Protein AF-A0A0W8DUB9-F1 (afdb_monomer_lite)

Foldseek 3Di:
DVVVVVVVVVLVVLLCCCVVPLCVPLLVQLQPPDLVSLLVSLVVLLVSLLPHPDPCNVVSLVSLLCQLAVHPDPSSNLSSLLSLLVSLVSCQAPPDCVSNLVSLVSLLVCLQDPDDPNSNVSSLVSLLQFLAADPPQQFTWRHDPPDIDTYPAEGLEPVSNVVVPVPHPRNHDYRLSVSSLVSLVSCCVDPPDPVSNVSSVVSNVNNVVRPSNVPHDDDDDLDLVPQDDPDDDDDPDPSVVVSVVVSLVVQLPAQEEEAEDADPDDDDLPPRDHPRPAKYWYWYDPDPFKIWIAIDGHPPQDDWFPDYGIDIDTPVCVVVRVVRRSVRSRVSSLVVCCVPPVDDPPVRVVVVVVVVVVVVVVPPPPPPDD

pLDDT: mean 79.56, std 14.71, range [28.59, 97.5]

Organism: Phytophthora nicotianae (NCBI:txid4792)

Secondary structure (DSSP, 8-state):
-HHHHHHHHHHHHHHHHIIIIIHHHHTTGGG-S-HHHHHHHHHHHHHHHHH--STTHHHHHHHHHHHHHT-S-HHHHHHHHHHHHHHHHHHTTSS-HHHHHHHHHHHHHHHHH---HHHHHHHHHHHHHT-EE-TTT-EEEEEETTEEEEEEEEESSHHHHHHTTTTS----EE--HHHHHHHHHHHHHH---HHHHHHHHHHHHHHHH-GGGGTT-------TTT---SS---STTHHHHHHHHHHHHHHTT-SEEEEE--SSSPPPTTSS--TT--EEEEEEE-SSSEEEEEEEE-TTPPP-SS--EEEEEETTTHHHHHHHHHHHHHHHHHHHTIIIII---HHHHHHHHHHHHHHHHHT-------

InterPro domains:
  IPR000331 Rap/Ran-GAP domain [PF02145] (215-355)
  IPR000331 Rap/Ran-GAP domain [PS50085] (111-354)
  IPR011989 Armadillo-like helical [G3DSA:1.25.10.10] (6-187)
  IPR016024 Armadillo-type fold [SSF48371] (16-212)
  IPR021133 HEAT, type 2 [PS50077] (22-60)
  IPR027107 Tuberin/Ral GTPase-activating protein subunit alpha [PTHR10063] (217-358)
  IPR035974 Rap/Ran-GAP superfamily [G3DSA:3.40.50.11210] (205-334)
  IPR035974 Rap/Ran-GAP superfamily [SSF111347] (215-355)

Structure (mmCIF, N/CA/C/O backbone):
data_AF-A0A0W8DUB9-F1
#
_entry.id   AF-A0A0W8DUB9-F1
#
loop_
_atom_site.group_PDB
_atom_site.id
_atom_site.type_symbol
_atom_site.label_atom_id
_atom_site.label_alt_id
_atom_site.label_comp_id
_atom_site.label_asym_id
_atom_site.label_entity_id
_atom_site.label_seq_id
_atom_site.pdbx_PDB_ins_code
_atom_site.Cartn_x
_atom_site.Cartn_y
_atom_site.Cartn_z
_atom_site.occupancy
_atom_site.B_iso_or_equiv
_atom_site.auth_seq_id
_atom_site.auth_comp_id
_atom_site.auth_asym_id
_atom_site.auth_atom_id
_atom_site.pdbx_PDB_model_num
ATOM 1 N N . MET A 1 1 ? -8.193 -37.068 16.558 1.00 44.56 1 MET A N 1
ATOM 2 C CA . MET A 1 1 ? -9.607 -36.670 16.745 1.00 44.56 1 MET A CA 1
ATOM 3 C C . MET A 1 1 ? -9.838 -35.848 18.009 1.00 44.56 1 MET A C 1
ATOM 5 O O . MET A 1 1 ? -10.173 -34.689 17.859 1.00 44.56 1 MET A O 1
ATOM 9 N N . LEU A 1 2 ? -9.597 -36.359 19.226 1.00 30.20 2 LEU A N 1
ATOM 10 C CA . LEU A 1 2 ? -9.866 -35.632 20.489 1.00 30.20 2 LEU A CA 1
ATOM 11 C C . LEU A 1 2 ? -9.241 -34.228 20.584 1.00 30.20 2 LEU A C 1
ATOM 13 O O . LEU A 1 2 ? -9.922 -33.283 20.954 1.00 30.20 2 LEU A O 1
ATOM 17 N N . ARG A 1 3 ? -7.970 -34.075 20.194 1.00 28.59 3 ARG A N 1
ATOM 18 C CA . ARG A 1 3 ? -7.266 -32.780 20.201 1.00 28.59 3 ARG A CA 1
ATOM 19 C C . ARG A 1 3 ? -7.844 -31.762 19.212 1.00 28.59 3 ARG A C 1
ATOM 21 O O . ARG A 1 3 ? -7.922 -30.588 19.536 1.00 28.59 3 ARG A O 1
ATOM 28 N N . VAL A 1 4 ? -8.257 -32.229 18.034 1.00 44.56 4 VAL A N 1
ATOM 29 C CA . VAL A 1 4 ? -8.896 -31.394 17.008 1.00 44.56 4 VAL A CA 1
ATOM 30 C C . VAL A 1 4 ? -10.296 -31.006 17.472 1.00 44.56 4 VAL A C 1
ATOM 32 O O . VAL A 1 4 ? -10.616 -29.832 17.449 1.00 44.56 4 VAL A O 1
ATOM 35 N N . ASN A 1 5 ? -11.073 -31.947 18.016 1.00 42.69 5 ASN A N 1
ATOM 36 C CA . ASN A 1 5 ? -12.404 -31.662 18.553 1.00 42.69 5 ASN A CA 1
ATOM 37 C C . ASN A 1 5 ? -12.352 -30.683 19.736 1.00 42.69 5 ASN A C 1
ATOM 39 O O . ASN A 1 5 ? -13.135 -29.749 19.762 1.00 42.69 5 ASN A O 1
ATOM 43 N N . LEU A 1 6 ? -11.403 -30.832 20.668 1.00 41.50 6 LEU A N 1
ATOM 44 C CA . LEU A 1 6 ? -11.195 -29.876 21.766 1.00 41.50 6 LEU A CA 1
ATOM 45 C C . LEU A 1 6 ? -10.816 -28.482 21.254 1.00 41.50 6 LEU A C 1
ATOM 47 O O . LEU A 1 6 ? -11.291 -27.486 21.788 1.00 41.50 6 LEU A O 1
ATOM 51 N N . TRP A 1 7 ? -9.981 -28.411 20.217 1.00 51.75 7 TRP A N 1
ATOM 52 C CA . TRP A 1 7 ? -9.547 -27.153 19.611 1.00 51.75 7 TRP A CA 1
ATOM 53 C C . TRP A 1 7 ? -10.680 -26.467 18.830 1.00 51.75 7 TRP A C 1
ATOM 55 O O . TRP A 1 7 ? -10.923 -25.278 19.003 1.00 51.75 7 TRP A O 1
ATOM 65 N N . THR A 1 8 ? -11.459 -27.223 18.054 1.00 56.28 8 THR A N 1
ATOM 66 C CA . THR A 1 8 ? -12.650 -26.718 17.356 1.00 56.28 8 THR A CA 1
ATOM 67 C C . THR A 1 8 ? -13.742 -26.300 18.342 1.00 56.28 8 THR A C 1
ATOM 69 O O . THR A 1 8 ? -14.322 -25.232 18.182 1.00 56.28 8 THR A O 1
ATOM 72 N N . SER A 1 9 ? -13.996 -27.082 19.396 1.00 56.34 9 SER A N 1
ATOM 73 C CA . SER A 1 9 ? -14.945 -26.716 20.455 1.00 56.34 9 SER A CA 1
ATOM 74 C C . SER A 1 9 ? -14.499 -25.477 21.226 1.00 56.34 9 SER A C 1
ATOM 76 O O . SER A 1 9 ? -15.343 -24.663 21.585 1.00 56.34 9 SER A O 1
ATOM 78 N N . ARG A 1 10 ? -13.191 -25.297 21.444 1.00 64.94 10 ARG A N 1
ATOM 79 C CA . ARG A 1 10 ? -12.636 -24.087 22.056 1.00 64.94 10 ARG A CA 1
ATOM 80 C C . ARG A 1 10 ? -12.911 -22.853 21.198 1.00 64.94 10 ARG A C 1
ATOM 82 O O . ARG A 1 10 ? -13.482 -21.907 21.720 1.00 64.94 10 ARG A O 1
ATOM 89 N N . ASN A 1 11 ? -12.608 -22.898 19.901 1.00 67.50 11 ASN A N 1
ATOM 90 C CA . ASN A 1 11 ? -12.855 -21.766 19.001 1.00 67.50 11 ASN A CA 1
ATOM 91 C C . ASN A 1 11 ? -14.350 -21.433 18.884 1.00 67.50 11 ASN A C 1
ATOM 93 O O . ASN A 1 11 ? -14.719 -20.268 18.911 1.00 67.50 11 ASN A O 1
ATOM 97 N N . VAL A 1 12 ? -15.227 -22.443 18.818 1.00 65.69 12 VAL A N 1
ATOM 98 C CA . VAL A 1 12 ? -16.685 -22.223 18.774 1.00 65.69 12 VAL A CA 1
ATOM 99 C C . VAL A 1 12 ? -17.197 -21.588 20.071 1.00 65.69 12 VAL A C 1
ATOM 101 O O . VAL A 1 12 ? -18.047 -20.701 20.026 1.00 65.69 12 VAL A O 1
ATOM 104 N N . CYS A 1 13 ? -16.686 -22.009 21.231 1.00 67.19 13 CYS A N 1
ATOM 105 C CA . CYS A 1 13 ? -17.034 -21.381 22.506 1.00 67.19 13 CYS A CA 1
ATOM 106 C C . CYS A 1 13 ? -16.485 -19.950 22.612 1.00 67.19 13 CYS A C 1
ATOM 108 O O . CYS A 1 13 ? -17.215 -19.063 23.046 1.00 67.19 13 CYS A O 1
ATOM 110 N N . GLU A 1 14 ? -15.236 -19.713 22.203 1.00 77.19 14 GLU A N 1
ATOM 111 C CA . GLU A 1 14 ? -14.616 -18.380 22.185 1.00 77.19 14 GLU A CA 1
ATOM 112 C C . GLU A 1 14 ? -15.383 -17.420 21.262 1.00 77.19 14 GLU A C 1
ATOM 114 O O . GLU A 1 14 ? -15.707 -16.307 21.673 1.00 77.19 14 GLU A O 1
ATOM 119 N N . ASP A 1 15 ? -15.774 -17.870 20.068 1.00 83.69 15 ASP A N 1
ATOM 120 C CA . ASP A 1 15 ? -16.533 -17.062 19.110 1.00 83.69 15 ASP A CA 1
ATOM 121 C C . ASP A 1 15 ? -17.910 -16.665 19.644 1.00 83.69 15 ASP A C 1
ATOM 123 O O . ASP A 1 15 ? -18.306 -15.506 19.514 1.00 83.69 15 ASP A O 1
ATOM 127 N N . ARG A 1 16 ? -18.617 -17.590 20.305 1.00 82.44 16 ARG A N 1
ATOM 128 C CA . ARG A 1 16 ? -19.907 -17.287 20.941 1.00 82.44 16 ARG A CA 1
ATOM 129 C C . ARG A 1 16 ? -19.769 -16.289 22.080 1.00 82.44 16 ARG A C 1
ATOM 131 O O . ARG A 1 16 ? -20.591 -15.390 22.191 1.00 82.44 16 ARG A O 1
ATOM 138 N N . VAL A 1 17 ? -18.731 -16.406 22.910 1.00 82.75 17 VAL A N 1
ATOM 139 C CA . VAL A 1 17 ? -18.468 -15.420 23.972 1.00 82.75 17 VAL A CA 1
ATOM 140 C C . VAL A 1 17 ? -18.177 -14.049 23.364 1.00 82.75 17 VAL A C 1
ATOM 142 O O . VAL A 1 17 ? -18.652 -13.035 23.875 1.00 82.75 17 VAL A O 1
ATOM 145 N N . ILE A 1 18 ? -17.443 -13.994 22.252 1.00 86.19 18 ILE A N 1
ATOM 146 C CA . ILE A 1 18 ? -17.173 -12.730 21.568 1.00 86.19 18 ILE A CA 1
ATOM 147 C C . ILE A 1 18 ? -18.467 -12.111 21.025 1.00 86.19 18 ILE A C 1
ATOM 149 O O . ILE A 1 18 ? -18.707 -10.927 21.249 1.00 86.19 18 ILE A O 1
ATOM 153 N N . GLU A 1 19 ? -19.314 -12.892 20.357 1.00 87.12 19 GLU A N 1
ATOM 154 C CA . GLU A 1 19 ? -20.567 -12.405 19.767 1.00 87.12 19 GLU A CA 1
ATOM 155 C C . GLU A 1 19 ? -21.643 -12.051 20.793 1.00 87.12 19 GLU A C 1
ATOM 157 O O . GLU A 1 19 ? -22.299 -11.022 20.658 1.00 87.12 19 GLU A O 1
ATOM 162 N N . GLU A 1 20 ? -21.850 -12.899 21.797 1.00 86.00 20 GLU A N 1
ATOM 163 C CA . GLU A 1 20 ? -22.963 -12.769 22.742 1.00 86.00 20 GLU A CA 1
ATOM 164 C C . GLU A 1 20 ? -22.599 -11.880 23.941 1.00 86.00 20 GLU A C 1
ATOM 166 O O . GLU A 1 20 ? -23.488 -11.301 24.562 1.00 86.00 20 GLU A O 1
ATOM 171 N N . VAL A 1 21 ? -21.305 -11.747 24.271 1.00 84.06 21 VAL A N 1
ATOM 172 C CA . VAL A 1 21 ? -20.846 -11.009 25.460 1.00 84.06 21 VAL A CA 1
ATOM 173 C C . VAL A 1 21 ? -19.941 -9.841 25.088 1.00 84.06 21 VAL A C 1
ATOM 175 O O . VAL A 1 21 ? -20.284 -8.700 25.388 1.00 84.06 21 VAL A O 1
ATOM 178 N N . VAL A 1 22 ? -18.798 -10.081 24.438 1.00 86.50 22 VAL A N 1
ATOM 179 C CA . VAL A 1 22 ? -17.763 -9.041 24.256 1.00 86.50 22 VAL A CA 1
ATOM 180 C C . VAL A 1 22 ? -18.236 -7.916 23.340 1.00 86.50 22 VAL A C 1
ATOM 182 O O . VAL A 1 22 ? -18.119 -6.752 23.708 1.00 86.50 22 VAL A O 1
ATOM 185 N N . ILE A 1 23 ? -18.785 -8.230 22.165 1.00 89.00 23 ILE A N 1
ATOM 186 C CA . ILE A 1 23 ? -19.230 -7.214 21.200 1.00 89.00 23 ILE A CA 1
ATOM 187 C C . ILE A 1 23 ? -20.392 -6.375 21.766 1.00 89.00 23 ILE A C 1
ATOM 189 O O . ILE A 1 23 ? -20.290 -5.148 21.715 1.00 89.00 23 ILE A O 1
ATOM 193 N N . PRO A 1 24 ? -21.456 -6.960 22.356 1.00 90.75 24 PRO A N 1
ATOM 194 C CA . PRO A 1 24 ? -22.550 -6.175 22.928 1.00 90.75 24 PRO A CA 1
ATOM 195 C C . PRO A 1 24 ? -22.135 -5.307 24.119 1.00 90.75 24 PRO A C 1
ATOM 197 O O . PRO A 1 24 ? -22.672 -4.215 24.284 1.00 90.75 24 PRO A O 1
ATOM 200 N N . THR A 1 25 ? -21.191 -5.769 24.947 1.00 87.44 25 THR A N 1
ATOM 201 C CA . THR A 1 25 ? -20.775 -5.038 26.157 1.00 87.44 25 THR A CA 1
ATOM 202 C C . THR A 1 25 ? -19.672 -4.020 25.896 1.00 87.44 25 THR A C 1
ATOM 204 O O . THR A 1 25 ? -19.727 -2.915 26.429 1.00 87.44 25 THR A O 1
ATOM 207 N N . LEU A 1 26 ? -18.675 -4.361 25.075 1.00 91.06 26 LEU A N 1
ATOM 208 C CA . LEU A 1 26 ? -17.477 -3.542 24.866 1.00 91.06 26 LEU A CA 1
ATOM 209 C C . LEU A 1 26 ? -17.424 -2.857 23.495 1.00 91.06 26 LEU A C 1
ATOM 211 O O . LEU A 1 26 ? -16.503 -2.083 23.239 1.00 91.06 26 LEU A O 1
ATOM 215 N N . GLY A 1 27 ? -18.403 -3.086 22.615 1.00 88.50 27 GLY A N 1
ATOM 216 C CA . GLY A 1 27 ? -18.394 -2.565 21.244 1.00 88.50 27 GLY A CA 1
ATOM 217 C C . GLY A 1 27 ? -18.298 -1.040 21.133 1.00 88.50 27 GLY A C 1
ATOM 218 O O . GLY A 1 27 ? -17.727 -0.541 20.168 1.00 88.50 27 GLY A O 1
ATOM 219 N N . ARG A 1 28 ? -18.802 -0.300 22.130 1.00 92.88 28 ARG A N 1
ATOM 220 C CA . ARG A 1 28 ? -18.711 1.173 22.220 1.00 92.88 28 ARG A CA 1
ATOM 221 C C . ARG A 1 28 ? -17.972 1.662 23.458 1.00 92.88 28 ARG A C 1
ATOM 223 O O . ARG A 1 28 ? -18.147 2.798 23.884 1.00 92.88 28 ARG A O 1
ATOM 230 N N . VAL A 1 29 ? -17.123 0.822 24.047 1.00 92.38 29 VAL A N 1
ATOM 231 C CA . VAL A 1 29 ? -16.448 1.173 25.304 1.00 92.38 29 VAL A CA 1
ATOM 232 C C . VAL A 1 29 ? -15.526 2.385 25.175 1.00 92.38 29 VAL A C 1
ATOM 234 O O . VAL A 1 29 ? -15.228 3.030 26.165 1.00 92.38 29 VAL A O 1
ATOM 237 N N . TYR A 1 30 ? -15.104 2.743 23.961 1.00 92.44 30 TYR A N 1
ATOM 238 C CA . TYR A 1 30 ? -14.321 3.952 23.701 1.00 92.44 30 TYR A CA 1
ATOM 239 C C . TYR A 1 30 ? -15.108 5.265 23.915 1.00 92.44 30 TYR A C 1
ATOM 241 O O . TYR A 1 30 ? -14.495 6.330 24.002 1.00 92.44 30 TYR A O 1
ATOM 249 N N . GLU A 1 31 ? -16.439 5.201 24.034 1.00 93.88 31 GLU A N 1
ATOM 250 C CA . GLU A 1 31 ? -17.322 6.335 24.362 1.00 93.88 31 GLU A CA 1
ATOM 251 C C . GLU A 1 31 ? -17.633 6.429 25.865 1.00 93.88 31 GLU A C 1
ATOM 253 O O . GLU A 1 31 ? -18.313 7.365 26.286 1.00 93.88 31 GLU A O 1
ATOM 258 N N . ASP A 1 32 ? -17.143 5.490 26.684 1.00 94.81 32 ASP A N 1
ATOM 259 C CA . ASP A 1 32 ? -17.375 5.504 28.130 1.00 94.81 32 ASP A CA 1
ATOM 260 C C . ASP A 1 32 ? -16.835 6.807 28.749 1.00 94.81 32 ASP A C 1
ATOM 262 O O . ASP A 1 32 ? -15.754 7.253 28.351 1.00 94.81 32 ASP A O 1
ATOM 266 N N . PRO A 1 33 ? -17.544 7.449 29.696 1.00 92.75 33 PRO A N 1
ATOM 267 C CA . PRO A 1 33 ? -17.083 8.688 30.319 1.00 92.75 33 PRO A CA 1
ATOM 268 C C . PRO A 1 33 ? -15.760 8.529 31.085 1.00 92.75 33 PRO A C 1
ATOM 270 O O . PRO A 1 33 ? -14.959 9.470 31.111 1.00 92.75 33 PRO A O 1
ATOM 273 N N . ASP A 1 34 ? -15.489 7.361 31.672 1.00 95.38 34 ASP A N 1
ATOM 274 C CA . ASP A 1 34 ? -14.293 7.119 32.478 1.00 95.38 34 ASP A CA 1
ATOM 275 C C . ASP A 1 34 ? -13.117 6.637 31.617 1.00 95.38 34 ASP A C 1
ATOM 277 O O . ASP A 1 34 ? -13.133 5.569 31.001 1.00 95.38 34 ASP A O 1
ATOM 281 N N . ALA A 1 35 ? -12.036 7.415 31.634 1.00 94.31 35 ALA A N 1
ATOM 282 C CA . ALA A 1 35 ? -10.810 7.104 30.912 1.00 94.31 35 ALA A CA 1
ATOM 283 C C . ALA A 1 35 ? -10.176 5.769 31.336 1.00 94.31 35 ALA A C 1
ATOM 285 O O . ALA A 1 35 ? -9.582 5.076 30.511 1.00 94.31 35 ALA A O 1
ATOM 286 N N . GLU A 1 36 ? -10.286 5.375 32.605 1.00 95.00 36 GLU A N 1
ATOM 287 C CA . GLU A 1 36 ? -9.742 4.101 33.079 1.00 95.00 36 GLU A CA 1
ATOM 288 C C . GLU A 1 36 ? -10.542 2.911 32.539 1.00 95.00 36 GLU A C 1
ATOM 290 O O . GLU A 1 36 ? -9.942 1.902 32.154 1.00 95.00 36 GLU A O 1
ATOM 295 N N . ILE A 1 37 ? -11.869 3.042 32.430 1.00 93.50 37 ILE A N 1
ATOM 296 C CA . ILE A 1 37 ? -12.730 2.019 31.820 1.00 93.50 37 ILE A CA 1
ATOM 297 C C . ILE A 1 37 ? -12.377 1.867 30.342 1.00 93.50 37 ILE A C 1
ATOM 299 O O . ILE A 1 37 ? -12.101 0.747 29.900 1.00 93.50 37 ILE A O 1
ATOM 303 N N . ARG A 1 38 ? -12.273 2.983 29.602 1.00 95.56 38 ARG A N 1
ATOM 304 C CA . ARG A 1 38 ? -11.843 2.977 28.192 1.00 95.56 38 ARG A CA 1
ATOM 305 C C . ARG A 1 38 ? -10.516 2.244 28.020 1.00 95.56 38 ARG A C 1
ATOM 307 O O . ARG A 1 38 ? -10.423 1.299 27.236 1.00 95.56 38 ARG A O 1
ATOM 314 N N . ARG A 1 39 ? -9.491 2.639 28.783 1.00 94.19 39 ARG A N 1
ATOM 315 C CA . ARG A 1 39 ? -8.147 2.046 28.700 1.00 94.19 39 ARG A CA 1
ATOM 316 C C . ARG A 1 39 ? -8.152 0.554 29.003 1.00 94.19 39 ARG A C 1
ATOM 318 O O . ARG A 1 39 ? -7.574 -0.216 28.235 1.00 94.19 39 ARG A O 1
ATOM 325 N N . ARG A 1 40 ? -8.786 0.130 30.101 1.00 93.38 40 ARG A N 1
ATOM 326 C CA . ARG A 1 40 ? -8.802 -1.282 30.519 1.00 93.38 40 ARG A CA 1
ATOM 327 C C . ARG A 1 40 ? -9.580 -2.155 29.553 1.00 93.38 40 ARG A C 1
ATOM 329 O O . ARG A 1 40 ? -9.103 -3.229 29.204 1.00 93.38 40 ARG A O 1
ATOM 336 N N . ALA A 1 41 ? -10.736 -1.693 29.094 1.00 92.56 41 ALA A N 1
ATOM 337 C CA . ALA A 1 41 ? -11.557 -2.457 28.170 1.00 92.56 41 ALA A CA 1
ATOM 338 C C . ALA A 1 41 ? -10.897 -2.599 26.793 1.00 92.56 41 ALA A C 1
ATOM 340 O O . ALA A 1 41 ? -10.861 -3.699 26.246 1.00 92.56 41 ALA A O 1
ATOM 341 N N . LEU A 1 42 ? -10.306 -1.526 26.257 1.00 95.44 42 LEU A N 1
ATOM 342 C CA . LEU A 1 42 ? -9.548 -1.602 25.006 1.00 95.44 42 LEU A CA 1
ATOM 343 C C . LEU A 1 42 ? -8.307 -2.493 25.156 1.00 95.44 42 LEU A C 1
ATOM 345 O O . LEU A 1 42 ? -8.034 -3.306 24.276 1.00 95.44 42 LEU A O 1
ATOM 349 N N . SER A 1 43 ? -7.598 -2.410 26.286 1.00 94.56 43 SER A N 1
ATOM 350 C CA . SER A 1 43 ? -6.463 -3.300 26.588 1.00 94.56 43 SER A CA 1
ATOM 351 C C . SER A 1 43 ? -6.890 -4.767 26.641 1.00 94.56 43 SER A C 1
ATOM 353 O O . SER A 1 43 ? -6.236 -5.619 26.044 1.00 94.56 43 SER A O 1
ATOM 355 N N . PHE A 1 44 ? -8.030 -5.054 27.270 1.00 93.12 44 PHE A N 1
ATOM 356 C CA . PHE A 1 44 ? -8.615 -6.391 27.294 1.00 93.12 44 PHE A CA 1
ATOM 357 C C . PHE A 1 44 ? -8.967 -6.888 25.883 1.00 93.12 44 PHE A C 1
ATOM 359 O O . PHE A 1 44 ? -8.612 -8.009 25.523 1.00 93.12 44 PHE A O 1
ATOM 366 N N . ILE A 1 45 ? -9.583 -6.049 25.039 1.00 93.69 45 ILE A N 1
ATOM 367 C CA . ILE A 1 45 ? -9.864 -6.393 23.633 1.00 93.69 45 ILE A CA 1
ATOM 368 C C . ILE A 1 45 ? -8.568 -6.738 22.886 1.00 93.69 45 ILE A C 1
ATOM 370 O O . ILE A 1 45 ? -8.531 -7.726 22.154 1.00 93.69 45 ILE A O 1
ATOM 374 N N . ILE A 1 46 ? -7.495 -5.967 23.087 1.00 94.94 46 ILE A N 1
ATOM 375 C CA . ILE A 1 46 ? -6.180 -6.219 22.476 1.00 94.94 46 ILE A CA 1
ATOM 376 C C . ILE A 1 46 ? -5.610 -7.569 22.938 1.00 94.94 46 ILE A C 1
ATOM 378 O O . ILE A 1 46 ? -5.064 -8.323 22.132 1.00 94.94 46 ILE A O 1
ATOM 382 N N . GLU A 1 47 ? -5.727 -7.901 24.224 1.00 91.88 47 GLU A N 1
ATOM 383 C CA . GLU A 1 47 ? -5.266 -9.182 24.768 1.00 91.88 47 GLU A CA 1
ATOM 384 C C . GLU A 1 47 ? -6.022 -10.375 24.185 1.00 91.88 47 GLU A C 1
ATOM 386 O O . GLU A 1 47 ? -5.385 -11.339 23.750 1.00 91.88 47 GLU A O 1
ATOM 391 N N . VAL A 1 48 ? -7.352 -10.286 24.109 1.00 90.50 48 VAL A N 1
ATOM 392 C CA . VAL A 1 48 ? -8.199 -11.326 23.508 1.00 90.50 48 VAL A CA 1
ATOM 393 C C . VAL A 1 48 ? -7.890 -11.470 22.018 1.00 90.50 48 VAL A C 1
ATOM 395 O O . VAL A 1 48 ? -7.648 -12.579 21.542 1.00 90.50 48 VAL A O 1
ATOM 398 N N . ALA A 1 49 ? -7.810 -10.359 21.280 1.00 91.62 49 ALA A N 1
ATOM 399 C CA . ALA A 1 49 ? -7.521 -10.368 19.847 1.00 91.62 49 ALA A CA 1
ATOM 400 C C . ALA A 1 49 ? -6.160 -11.004 19.521 1.00 91.62 49 ALA A C 1
ATOM 402 O O . ALA A 1 49 ? -6.023 -11.657 18.488 1.00 91.62 49 ALA A O 1
ATOM 403 N N . ARG A 1 50 ? -5.162 -10.868 20.405 1.00 89.75 50 ARG A N 1
ATOM 404 C CA . ARG A 1 50 ? -3.829 -11.464 20.215 1.00 89.75 50 ARG A CA 1
ATOM 405 C C . ARG A 1 50 ? -3.852 -12.993 20.210 1.00 89.75 50 ARG A C 1
ATOM 407 O O . ARG A 1 50 ? -3.045 -13.601 19.514 1.00 89.75 50 ARG A O 1
ATOM 414 N N . GLN A 1 51 ? -4.739 -13.606 20.990 1.00 86.50 51 GLN A N 1
ATOM 415 C CA . GLN A 1 51 ? -4.821 -15.065 21.135 1.00 86.50 51 GLN A C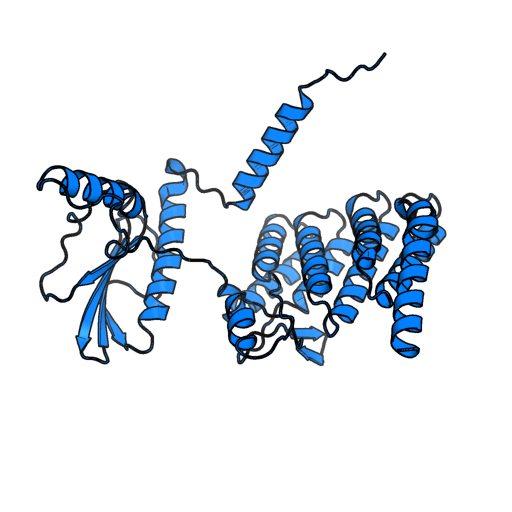A 1
ATOM 416 C C . GLN A 1 51 ? -5.833 -15.706 20.180 1.00 86.50 51 GLN A C 1
ATOM 418 O O . GLN A 1 51 ? -5.861 -16.926 20.037 1.00 86.50 51 GLN A O 1
ATOM 423 N N . LEU A 1 52 ? -6.666 -14.896 19.530 1.00 85.75 52 LEU A N 1
ATOM 424 C CA . LEU A 1 52 ? -7.787 -15.375 18.743 1.00 85.75 52 LEU A CA 1
ATOM 425 C C . LEU A 1 52 ? -7.341 -15.837 17.352 1.00 85.75 52 LEU A C 1
ATOM 427 O O . LEU A 1 52 ? -6.849 -15.048 16.548 1.00 85.75 52 LEU A O 1
ATOM 431 N N . GLU A 1 53 ? -7.578 -17.101 17.008 1.00 81.56 53 GLU A N 1
ATOM 432 C CA . GLU A 1 53 ? -7.272 -17.676 15.683 1.00 81.56 53 GLU A CA 1
ATOM 433 C C . GLU A 1 53 ? -8.494 -17.719 14.740 1.00 81.56 53 GLU A C 1
ATOM 435 O O . GLU A 1 53 ? -8.365 -18.027 13.556 1.00 81.56 53 GLU A O 1
ATOM 440 N N . SER A 1 54 ? -9.668 -17.314 15.232 1.00 85.00 54 SER A N 1
ATOM 441 C CA . SER A 1 54 ? -10.919 -17.270 14.466 1.00 85.00 54 SER A CA 1
ATOM 442 C C . SER A 1 54 ? -11.066 -16.025 13.568 1.00 85.00 54 SER A C 1
ATOM 444 O O . SER A 1 54 ? -10.337 -15.034 13.692 1.00 85.00 54 SER A O 1
ATOM 446 N N . VAL A 1 55 ? -12.063 -16.064 12.677 1.00 83.19 55 VAL A N 1
ATOM 447 C CA . VAL A 1 55 ? -12.566 -14.930 11.879 1.00 83.19 55 VAL A CA 1
ATOM 448 C C . VAL A 1 55 ? -13.115 -13.795 12.750 1.00 83.19 55 VAL A C 1
ATOM 450 O O . VAL A 1 55 ? -13.139 -12.647 12.320 1.00 83.19 55 VAL A O 1
ATOM 453 N N . LYS A 1 56 ? -13.491 -14.075 14.006 1.00 86.81 56 LYS A N 1
ATOM 454 C CA . LYS A 1 56 ? -13.946 -13.053 14.968 1.00 86.81 56 LYS A CA 1
ATOM 455 C C . LYS A 1 56 ? -12.871 -12.052 15.379 1.00 86.81 56 LYS A C 1
ATOM 457 O O . LYS A 1 56 ? -13.200 -11.002 15.927 1.00 86.81 56 LYS A O 1
ATOM 462 N N . PHE A 1 57 ? -11.610 -12.321 15.036 1.00 91.00 57 PHE A N 1
ATOM 463 C CA . PHE A 1 57 ? -10.540 -11.327 15.100 1.00 91.00 57 PHE A CA 1
ATOM 464 C C . PHE A 1 57 ? -10.933 -10.036 14.387 1.00 91.00 57 PHE A C 1
ATOM 466 O O . PHE A 1 57 ? -10.664 -8.951 14.899 1.00 91.00 57 PHE A O 1
ATOM 473 N N . ASP A 1 58 ? -11.611 -10.147 13.242 1.00 90.75 58 ASP A N 1
ATOM 474 C CA . ASP A 1 58 ? -11.950 -8.975 12.456 1.00 90.75 58 ASP A CA 1
ATOM 475 C C . ASP A 1 58 ? -12.922 -8.043 13.179 1.00 90.75 58 ASP A C 1
ATOM 477 O O . ASP A 1 58 ? -12.727 -6.831 13.124 1.00 90.75 58 ASP A O 1
ATOM 481 N N . SER A 1 59 ? -13.872 -8.604 13.932 1.00 92.88 59 SER A N 1
ATOM 482 C CA . SER A 1 59 ? -14.833 -7.849 14.740 1.00 92.88 59 SER A CA 1
ATOM 483 C C . SER A 1 59 ? -14.172 -7.128 15.916 1.00 92.88 59 SER A C 1
ATOM 485 O O . SER A 1 59 ? -14.526 -5.995 16.222 1.00 92.88 59 SER A O 1
ATOM 487 N N . LEU A 1 60 ? -13.185 -7.748 16.571 1.00 93.88 60 LEU A N 1
ATOM 488 C CA . LEU A 1 60 ? -12.426 -7.081 17.636 1.00 93.88 60 LEU A CA 1
ATOM 489 C C . LEU A 1 60 ? -11.531 -5.971 17.075 1.00 93.88 60 LEU A C 1
ATOM 491 O O . LEU A 1 60 ? -11.439 -4.890 17.657 1.00 93.88 60 LEU A O 1
ATOM 495 N N . LEU A 1 61 ? -10.913 -6.211 15.915 1.00 95.69 61 LEU A N 1
ATOM 496 C CA . LEU A 1 61 ? -10.142 -5.194 15.208 1.00 95.69 61 LEU A CA 1
ATOM 497 C C . LEU A 1 61 ? -11.033 -4.029 14.740 1.00 95.69 61 LEU A C 1
ATOM 499 O O . LEU A 1 61 ? -10.576 -2.890 14.775 1.00 95.69 61 LEU A O 1
ATOM 503 N N . ASP A 1 62 ? -12.296 -4.275 14.373 1.00 94.94 62 ASP A N 1
ATOM 504 C CA . ASP A 1 62 ? -13.275 -3.225 14.044 1.00 94.94 62 ASP A CA 1
ATOM 505 C C . ASP A 1 62 ? -13.584 -2.313 15.233 1.00 94.94 62 ASP A C 1
ATOM 507 O O . ASP A 1 62 ? -13.684 -1.095 15.060 1.00 94.94 62 ASP A O 1
ATOM 511 N N . ILE A 1 63 ? -13.684 -2.868 16.445 1.00 95.50 63 ILE A N 1
ATOM 512 C CA . ILE A 1 63 ? -13.873 -2.066 17.663 1.00 95.50 63 ILE A CA 1
ATOM 513 C C . ILE A 1 63 ? -12.659 -1.156 17.880 1.00 95.50 63 ILE A C 1
ATOM 515 O O . ILE A 1 63 ? -12.825 0.036 18.130 1.00 95.50 63 ILE A O 1
ATOM 519 N N . LEU A 1 64 ? -11.438 -1.681 17.720 1.00 97.00 64 LEU A N 1
ATOM 520 C CA . LEU A 1 64 ? -10.215 -0.877 17.829 1.00 97.00 64 LEU A CA 1
ATOM 521 C C . LEU A 1 64 ? -10.127 0.181 16.719 1.00 97.00 64 LEU A C 1
ATOM 523 O O . LEU A 1 64 ? -9.787 1.329 16.989 1.00 97.00 64 LEU A O 1
ATOM 527 N N . ALA A 1 65 ? -10.469 -0.162 15.477 1.00 95.25 65 ALA A N 1
ATOM 528 C CA . ALA A 1 65 ? -10.488 0.790 14.369 1.00 95.25 65 ALA A CA 1
ATOM 529 C C . ALA A 1 65 ? -11.514 1.913 14.601 1.00 95.25 65 ALA A C 1
ATOM 531 O O . ALA A 1 65 ? -11.219 3.082 14.343 1.00 95.25 65 ALA A O 1
ATOM 532 N N . SER A 1 66 ? -12.686 1.578 15.145 1.00 94.94 66 SER A N 1
ATOM 533 C CA . SER A 1 66 ? -13.725 2.541 15.527 1.00 94.94 66 SER A CA 1
ATOM 534 C C . SER A 1 66 ? -13.261 3.429 16.681 1.00 94.94 66 SER A C 1
ATOM 536 O O . SER A 1 66 ? -13.377 4.647 16.597 1.00 94.94 66 SER A O 1
ATOM 538 N N . ALA A 1 67 ? -12.636 2.855 17.710 1.00 95.19 67 ALA A N 1
ATOM 539 C CA . ALA A 1 67 ? -12.045 3.611 18.813 1.00 95.19 67 ALA A CA 1
ATOM 540 C C . ALA A 1 67 ? -10.938 4.567 18.340 1.00 95.19 67 ALA A C 1
ATOM 542 O O . ALA A 1 67 ? -10.836 5.686 18.833 1.00 95.19 67 ALA A O 1
ATOM 543 N N . MET A 1 68 ? -10.135 4.155 17.357 1.00 94.75 68 MET A N 1
ATOM 544 C CA . MET A 1 68 ? -9.095 4.994 16.766 1.00 94.75 68 MET A CA 1
ATOM 545 C C . MET A 1 68 ? -9.674 6.139 15.928 1.00 94.75 68 MET A C 1
ATOM 547 O O . MET A 1 68 ? -9.105 7.216 15.940 1.00 94.75 68 MET A O 1
ATOM 551 N N . THR A 1 69 ? -10.773 5.931 15.195 1.00 90.62 69 THR A N 1
ATOM 552 C CA . THR A 1 69 ? -11.251 6.893 14.177 1.00 90.62 69 THR A CA 1
ATOM 553 C C . THR A 1 69 ? -12.470 7.717 14.588 1.00 90.62 69 THR A C 1
ATOM 555 O O . THR A 1 69 ? -12.578 8.875 14.188 1.00 90.62 69 THR A O 1
ATOM 558 N N . LEU A 1 70 ? -13.393 7.137 15.356 1.00 92.12 70 LEU A N 1
ATOM 559 C CA . LEU A 1 70 ? -14.689 7.730 15.706 1.00 92.12 70 LEU A CA 1
ATOM 560 C C . LEU A 1 70 ? -14.723 8.308 17.123 1.00 92.12 70 LEU A C 1
ATOM 562 O O . LEU A 1 70 ? -15.544 9.177 17.399 1.00 92.12 70 LEU A O 1
ATOM 566 N N . SER A 1 71 ? -13.852 7.838 18.021 1.00 92.56 71 SER A N 1
ATOM 567 C CA . SER A 1 71 ? -13.799 8.332 19.400 1.00 92.56 71 SER A CA 1
ATOM 568 C C . SER A 1 71 ? -13.486 9.829 19.445 1.00 92.56 71 SER A C 1
ATOM 570 O O . SER A 1 71 ? -12.567 10.293 18.774 1.00 92.56 71 SER A O 1
ATOM 572 N N . SER A 1 72 ? -14.183 10.577 20.301 1.00 91.81 72 SER A N 1
ATOM 573 C CA . SER A 1 72 ? -13.823 11.954 20.665 1.00 91.81 72 SER A CA 1
ATOM 574 C C . SER A 1 72 ? -12.697 12.026 21.703 1.00 91.81 72 SER A C 1
ATOM 576 O O . SER A 1 72 ? -12.111 13.085 21.905 1.00 91.81 72 SER A O 1
ATOM 578 N N . ASN A 1 73 ? -12.413 10.911 22.378 1.00 93.88 73 ASN A N 1
ATOM 579 C CA . ASN A 1 73 ? -11.467 10.823 23.482 1.00 93.88 73 ASN A CA 1
ATOM 580 C C . ASN A 1 73 ? -10.070 10.446 22.969 1.00 93.88 73 ASN A C 1
ATOM 582 O O . ASN A 1 73 ? -9.878 9.341 22.450 1.00 93.88 73 ASN A O 1
ATOM 586 N N . GLU A 1 74 ? -9.093 11.341 23.139 1.00 93.94 74 GLU A N 1
ATOM 587 C CA . GLU A 1 74 ? -7.715 11.162 22.653 1.00 93.94 74 GLU A CA 1
ATOM 588 C C . GLU A 1 74 ? -7.006 9.954 23.283 1.00 93.94 74 GLU A C 1
ATOM 590 O O . GLU A 1 74 ? -6.267 9.243 22.602 1.00 93.94 74 GLU A O 1
ATOM 595 N N . ASP A 1 75 ? -7.273 9.662 24.559 1.00 94.38 75 ASP A N 1
ATOM 596 C CA . ASP A 1 75 ? -6.713 8.500 25.255 1.00 94.38 75 ASP A CA 1
ATOM 597 C C . ASP A 1 75 ? -7.176 7.181 24.625 1.00 94.38 75 ASP A C 1
ATOM 599 O O . ASP A 1 75 ? -6.370 6.272 24.423 1.00 94.38 75 ASP A O 1
ATOM 603 N N . ALA A 1 76 ? -8.456 7.085 24.256 1.00 95.25 76 ALA A N 1
ATOM 604 C CA . ALA A 1 76 ? -8.996 5.901 23.597 1.00 95.25 76 ALA A CA 1
ATOM 605 C C . ALA A 1 76 ? -8.427 5.736 22.183 1.00 95.25 76 ALA A C 1
ATOM 607 O O . ALA A 1 76 ? -8.062 4.621 21.803 1.00 95.25 76 ALA A O 1
ATOM 608 N N . GLN A 1 77 ? -8.286 6.838 21.435 1.00 96.38 77 GLN A N 1
ATOM 609 C CA . GLN A 1 77 ? -7.668 6.815 20.106 1.00 96.38 77 GLN A CA 1
ATOM 610 C C . GLN A 1 77 ? -6.224 6.300 20.175 1.00 96.38 77 GLN A C 1
ATOM 612 O O . GLN A 1 77 ? -5.826 5.441 19.385 1.00 96.38 77 GLN A O 1
ATOM 617 N N . LEU A 1 78 ? -5.444 6.795 21.142 1.00 96.31 78 LEU A N 1
ATOM 618 C CA . LEU A 1 78 ? -4.037 6.437 21.301 1.00 96.31 78 LEU A CA 1
ATOM 619 C C . LEU A 1 78 ? -3.849 4.985 21.755 1.00 96.31 78 LEU A C 1
ATOM 621 O O . LEU A 1 78 ? -2.981 4.285 21.223 1.00 96.31 78 LEU A O 1
ATOM 625 N N . VAL A 1 79 ? -4.669 4.505 22.697 1.00 96.81 79 VAL A N 1
ATOM 626 C CA . VAL A 1 79 ? -4.648 3.095 23.126 1.00 96.81 79 VAL A CA 1
ATOM 627 C C . VAL A 1 79 ? -5.030 2.174 21.976 1.00 96.81 79 VAL A C 1
ATOM 629 O O . VAL A 1 79 ? -4.363 1.162 21.763 1.00 96.81 79 VAL A O 1
ATOM 632 N N . ALA A 1 80 ? -6.050 2.533 21.197 1.00 97.12 80 ALA A N 1
ATOM 633 C CA . ALA A 1 80 ? -6.452 1.756 20.034 1.00 97.12 80 ALA A CA 1
ATOM 634 C C . ALA A 1 80 ? -5.342 1.696 18.972 1.00 97.12 80 ALA A C 1
ATOM 636 O O . ALA A 1 80 ? -4.999 0.608 18.511 1.00 97.12 80 ALA A O 1
ATOM 637 N N . ALA A 1 81 ? -4.720 2.832 18.640 1.00 97.12 81 ALA A N 1
ATOM 638 C CA . ALA A 1 81 ? -3.614 2.890 17.684 1.00 97.12 81 ALA A CA 1
ATOM 639 C C . ALA A 1 81 ? -2.409 2.049 18.143 1.00 97.12 81 ALA A C 1
ATOM 641 O O . ALA A 1 81 ? -1.904 1.214 17.390 1.00 97.12 81 ALA A O 1
ATOM 642 N N . SER A 1 82 ? -1.997 2.207 19.403 1.00 97.12 82 SER A N 1
ATOM 643 C CA . SER A 1 82 ? -0.902 1.430 20.005 1.00 97.12 82 SER A CA 1
ATOM 644 C C . SER A 1 82 ? -1.225 -0.067 20.053 1.00 97.12 82 SER A C 1
ATOM 646 O O . SER A 1 82 ? -0.367 -0.913 19.792 1.00 97.12 82 SER A O 1
ATOM 648 N N . GLY A 1 83 ? -2.485 -0.405 20.331 1.00 96.88 83 GLY A N 1
ATOM 649 C CA . GLY A 1 83 ? -3.008 -1.765 20.307 1.00 96.88 83 GLY A CA 1
ATOM 650 C C . GLY A 1 83 ? -2.924 -2.415 18.934 1.00 96.88 83 GLY A C 1
ATOM 651 O O . GLY A 1 83 ? -2.416 -3.529 18.820 1.00 96.88 83 GLY A O 1
ATOM 652 N N . ILE A 1 84 ? -3.356 -1.711 17.884 1.00 97.50 84 ILE A N 1
ATOM 653 C CA . ILE A 1 84 ? -3.275 -2.190 16.496 1.00 97.50 84 ILE A CA 1
ATOM 654 C C . ILE A 1 84 ? -1.813 -2.418 16.091 1.00 97.50 84 ILE A C 1
ATOM 656 O O . ILE A 1 84 ? -1.503 -3.456 15.509 1.00 97.50 84 ILE A O 1
ATOM 660 N N . VAL A 1 85 ? -0.895 -1.513 16.449 1.00 96.81 85 VAL A N 1
ATOM 661 C CA . VAL A 1 85 ? 0.550 -1.693 16.201 1.00 96.81 85 VAL A CA 1
ATOM 662 C C . VAL A 1 85 ? 1.096 -2.927 16.931 1.00 96.81 85 VAL A C 1
ATOM 664 O O . VAL A 1 85 ? 1.825 -3.727 16.339 1.00 96.81 85 VAL A O 1
ATOM 667 N N . SER A 1 86 ? 0.706 -3.135 18.193 1.00 95.69 86 SER A N 1
ATOM 668 C CA . SER A 1 86 ? 1.093 -4.322 18.970 1.00 95.69 86 SER A CA 1
ATOM 669 C C . SER A 1 86 ? 0.573 -5.619 18.340 1.00 95.69 86 SER A C 1
ATOM 671 O O . SER A 1 86 ? 1.325 -6.588 18.199 1.00 95.69 86 SER A O 1
ATOM 673 N N . LEU A 1 87 ? -0.695 -5.639 17.922 1.00 95.62 87 LEU A N 1
ATOM 674 C CA . LEU A 1 87 ? -1.301 -6.778 17.231 1.00 95.62 87 LEU A CA 1
ATOM 675 C C . LEU A 1 87 ? -0.620 -7.045 15.890 1.00 95.62 87 LEU A C 1
A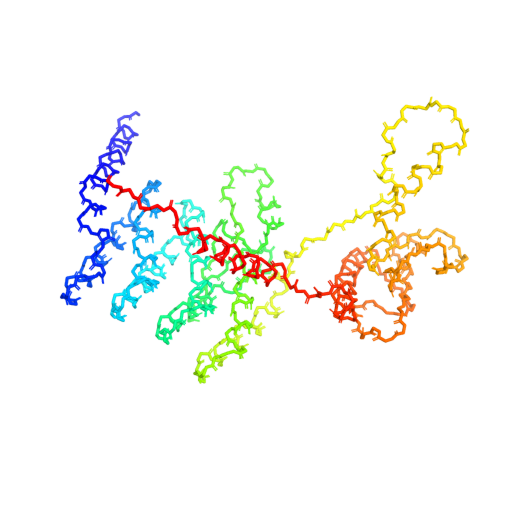TOM 677 O O . LEU A 1 87 ? -0.373 -8.203 15.558 1.00 95.62 87 LEU A O 1
ATOM 681 N N . PHE A 1 88 ? -0.255 -6.000 15.149 1.00 95.25 88 PHE A N 1
ATOM 682 C CA . PHE A 1 88 ? 0.444 -6.135 13.876 1.00 95.25 88 PHE A CA 1
ATOM 683 C C . PHE A 1 88 ? 1.843 -6.731 14.050 1.00 95.25 88 PHE A C 1
ATOM 685 O O . PHE A 1 88 ? 2.179 -7.687 13.353 1.00 95.25 88 PHE A O 1
ATOM 692 N N . SER A 1 89 ? 2.621 -6.258 15.030 1.00 93.75 89 SER A N 1
ATOM 693 C CA . SER A 1 89 ? 3.936 -6.835 15.361 1.00 93.75 89 SER A CA 1
ATOM 694 C C . SER A 1 89 ? 3.841 -8.309 15.775 1.00 93.75 89 SER A C 1
ATOM 696 O O . SER A 1 89 ? 4.686 -9.128 15.391 1.00 93.75 89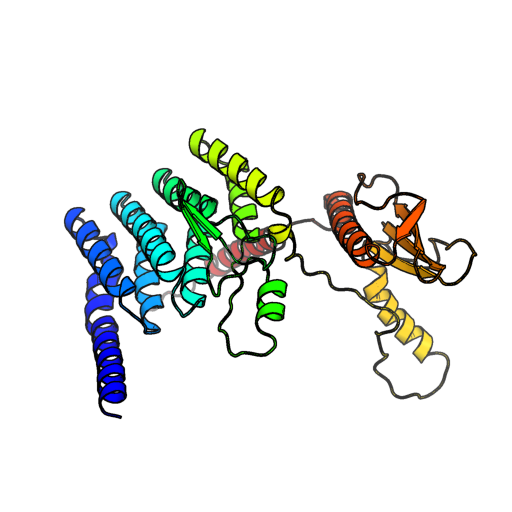 SER A O 1
ATOM 698 N N . SER A 1 90 ? 2.786 -8.667 16.518 1.00 91.50 90 SER A N 1
ATOM 699 C CA . SER A 1 90 ? 2.498 -10.055 16.888 1.00 91.50 90 SER A CA 1
ATOM 700 C C . SER A 1 90 ? 2.119 -10.891 15.664 1.00 91.50 90 SER A C 1
ATOM 702 O O . SER A 1 90 ? 2.640 -11.984 15.481 1.00 91.50 90 SER A O 1
ATOM 704 N N . ALA A 1 91 ? 1.244 -10.386 14.795 1.00 89.81 91 ALA A N 1
ATOM 705 C CA . ALA A 1 91 ? 0.762 -11.107 13.619 1.00 89.81 91 ALA A CA 1
ATOM 706 C C . ALA A 1 91 ? 1.785 -11.180 12.474 1.00 89.81 91 ALA A C 1
ATOM 708 O O . ALA A 1 91 ? 1.602 -11.973 11.556 1.00 89.81 91 ALA A O 1
ATOM 709 N N . PHE A 1 92 ? 2.861 -10.389 12.510 1.00 89.69 92 PHE A N 1
ATOM 710 C CA . PHE A 1 92 ? 3.855 -10.291 11.434 1.00 89.69 92 PHE A CA 1
ATOM 711 C C . PHE A 1 92 ? 4.500 -11.635 11.046 1.00 89.69 92 PHE A C 1
ATOM 713 O O . PHE A 1 92 ? 4.839 -11.846 9.877 1.00 89.69 92 PHE A O 1
ATOM 720 N N . ASP A 1 93 ? 4.621 -12.548 12.017 1.00 85.69 93 ASP A N 1
ATOM 721 C CA . ASP A 1 93 ? 5.207 -13.886 11.857 1.00 85.69 93 ASP A CA 1
ATOM 722 C C . ASP A 1 93 ? 4.191 -15.033 12.057 1.00 85.69 93 ASP A C 1
ATOM 724 O O . ASP A 1 93 ? 4.575 -16.207 12.056 1.00 85.69 93 ASP A O 1
ATOM 728 N N . HIS A 1 94 ? 2.891 -14.727 12.159 1.00 83.94 94 HIS A N 1
ATOM 729 C CA . HIS A 1 94 ? 1.816 -15.711 12.314 1.00 83.94 94 HIS A CA 1
ATOM 730 C C . HIS A 1 94 ? 0.782 -15.711 11.178 1.00 83.94 94 HIS A C 1
ATOM 732 O O . HIS A 1 94 ? 0.428 -14.687 10.600 1.00 83.94 94 HIS A O 1
ATOM 738 N N . LEU A 1 95 ? 0.255 -16.900 10.882 1.00 81.81 95 LEU A N 1
ATOM 739 C CA . LEU A 1 95 ? -0.886 -17.065 9.986 1.00 81.81 95 LEU A CA 1
ATOM 740 C C . LEU A 1 95 ? -2.195 -16.686 10.708 1.00 81.81 95 LEU A C 1
ATOM 742 O O . LEU A 1 95 ? -2.280 -16.860 11.922 1.00 81.81 95 LEU A O 1
ATOM 746 N N . PRO A 1 96 ? -3.238 -16.239 9.987 1.00 86.62 96 PRO A N 1
ATOM 747 C CA . PRO A 1 96 ? -3.269 -15.953 8.553 1.00 86.62 96 PRO A CA 1
ATOM 748 C C . PRO A 1 96 ? -2.684 -14.568 8.194 1.00 86.62 96 PRO A C 1
ATOM 750 O O . PRO A 1 96 ? -2.931 -13.585 8.897 1.00 86.62 96 PRO A O 1
ATOM 753 N N . PRO A 1 97 ? -2.005 -14.441 7.034 1.00 85.00 97 PRO A N 1
ATOM 754 C CA . PRO A 1 97 ? -1.338 -13.204 6.609 1.00 85.00 97 PRO A CA 1
ATOM 755 C C . PRO A 1 97 ? -2.312 -12.047 6.334 1.00 85.00 97 PRO A C 1
ATOM 757 O O . PRO A 1 97 ? -1.930 -10.879 6.392 1.00 85.00 97 PRO A O 1
ATOM 760 N N . ALA A 1 98 ? -3.585 -12.356 6.064 1.00 85.06 98 ALA A N 1
ATOM 761 C CA . ALA A 1 98 ? -4.637 -11.373 5.821 1.00 85.06 98 ALA A CA 1
ATOM 762 C C . ALA A 1 98 ? -4.816 -10.387 6.990 1.00 85.06 98 ALA A C 1
ATOM 764 O O . ALA A 1 98 ? -5.073 -9.207 6.758 1.00 85.06 98 ALA A O 1
ATOM 765 N N . ARG A 1 99 ? -4.604 -10.838 8.236 1.00 89.88 99 ARG A N 1
ATOM 766 C CA . ARG A 1 99 ? -4.691 -9.983 9.434 1.00 89.88 99 ARG A CA 1
ATOM 767 C C . ARG A 1 99 ? -3.655 -8.871 9.402 1.00 89.88 99 ARG A C 1
ATOM 769 O O . ARG A 1 99 ? -3.968 -7.711 9.650 1.00 89.88 99 ARG A O 1
ATOM 776 N N . ALA A 1 100 ? -2.423 -9.236 9.061 1.00 91.50 100 ALA A N 1
ATOM 777 C CA . ALA A 1 100 ? -1.308 -8.311 8.967 1.00 91.50 100 ALA A CA 1
ATOM 778 C C . ALA A 1 100 ? -1.530 -7.279 7.848 1.00 91.50 100 ALA A C 1
ATOM 780 O O . ALA A 1 100 ? -1.339 -6.087 8.074 1.00 91.50 100 ALA A O 1
ATOM 781 N N . VAL A 1 101 ? -2.020 -7.714 6.680 1.00 88.88 101 VAL A N 1
ATOM 782 C CA . VAL A 1 101 ? -2.379 -6.812 5.568 1.00 88.88 101 VAL A CA 1
ATOM 783 C C . VAL A 1 101 ? -3.454 -5.810 5.994 1.00 88.88 101 VAL A C 1
ATOM 785 O O . VAL A 1 101 ? -3.300 -4.611 5.775 1.00 88.88 101 VAL A O 1
ATOM 788 N N . ARG A 1 102 ? -4.514 -6.283 6.657 1.00 90.12 102 ARG A N 1
ATOM 789 C CA . ARG A 1 102 ? -5.617 -5.435 7.117 1.00 90.12 102 ARG A CA 1
ATOM 790 C C . ARG A 1 102 ? -5.165 -4.388 8.137 1.00 90.12 102 ARG A C 1
ATOM 792 O O . ARG A 1 102 ? -5.535 -3.222 8.021 1.00 90.12 102 ARG A O 1
ATOM 799 N N . MET A 1 103 ? -4.354 -4.784 9.119 1.00 94.69 103 MET A N 1
ATOM 800 C CA . MET A 1 103 ? -3.801 -3.849 10.107 1.00 94.69 103 MET A CA 1
ATOM 801 C C . MET A 1 103 ? -2.871 -2.819 9.461 1.00 94.69 103 MET A C 1
ATOM 803 O O . MET A 1 103 ? -2.955 -1.639 9.790 1.00 94.69 103 MET A O 1
ATOM 807 N N . TYR A 1 104 ? -2.044 -3.231 8.497 1.00 93.25 104 TYR A N 1
ATOM 808 C CA . TYR A 1 104 ? -1.197 -2.312 7.735 1.00 93.25 104 TYR A CA 1
ATOM 809 C C . TYR A 1 104 ? -2.022 -1.258 6.984 1.00 93.25 104 TYR A C 1
ATOM 811 O O . TYR A 1 104 ? -1.718 -0.068 7.041 1.00 93.25 104 TYR A O 1
ATOM 819 N N . ASP A 1 105 ? -3.099 -1.680 6.319 1.00 88.69 105 ASP A N 1
ATOM 820 C CA . ASP A 1 105 ? -4.008 -0.785 5.599 1.00 88.69 105 ASP A CA 1
ATOM 821 C C . ASP A 1 105 ? -4.697 0.235 6.514 1.00 88.69 105 ASP A C 1
ATOM 823 O O . ASP A 1 105 ? -4.839 1.406 6.143 1.00 88.69 105 ASP A O 1
ATOM 827 N N . LEU A 1 106 ? -5.106 -0.190 7.714 1.00 91.81 106 LEU A N 1
ATOM 828 C CA . LEU A 1 106 ? -5.653 0.709 8.732 1.00 91.81 106 LEU A CA 1
ATOM 829 C C . LEU A 1 106 ? -4.615 1.757 9.142 1.00 91.81 106 LEU A C 1
ATOM 831 O O . LEU A 1 106 ? -4.907 2.947 9.076 1.00 91.81 106 LEU A O 1
ATOM 835 N N . LEU A 1 107 ? -3.390 1.338 9.473 1.00 94.94 107 LEU A N 1
ATOM 836 C CA . LEU A 1 107 ? -2.312 2.247 9.880 1.00 94.94 107 LEU A CA 1
ATOM 837 C C . LEU A 1 107 ? -1.934 3.240 8.769 1.00 94.94 107 LEU A C 1
ATOM 839 O O . LEU A 1 107 ? -1.783 4.428 9.044 1.00 94.94 107 LEU A O 1
ATOM 843 N N . ALA A 1 108 ? -1.855 2.796 7.511 1.00 90.44 108 ALA A N 1
ATOM 844 C CA . ALA A 1 108 ? -1.620 3.680 6.365 1.00 90.44 108 ALA A CA 1
ATOM 845 C C . ALA A 1 108 ? -2.722 4.742 6.215 1.00 90.44 108 ALA A C 1
ATOM 847 O O . ALA A 1 108 ? -2.431 5.906 5.950 1.00 90.44 108 ALA A O 1
ATOM 848 N N . THR A 1 109 ? -3.982 4.363 6.442 1.00 88.50 109 THR A N 1
ATOM 849 C CA . THR A 1 109 ? -5.119 5.302 6.416 1.00 88.50 109 THR A CA 1
ATOM 850 C C . THR A 1 109 ? -5.057 6.296 7.570 1.00 88.50 109 THR A C 1
ATOM 852 O O . THR A 1 109 ? -5.338 7.480 7.382 1.00 88.50 109 THR A O 1
ATOM 855 N N . THR A 1 110 ? -4.673 5.832 8.760 1.00 90.38 110 THR A N 1
ATOM 856 C CA . THR A 1 110 ? -4.513 6.677 9.947 1.00 90.38 110 THR A CA 1
ATOM 857 C C . THR A 1 110 ? -3.453 7.748 9.722 1.00 90.38 110 THR A C 1
ATOM 859 O O . THR A 1 110 ? -3.690 8.906 10.053 1.00 90.38 110 THR A O 1
ATOM 862 N N . VAL A 1 111 ? -2.320 7.402 9.106 1.00 88.69 111 VAL A N 1
ATOM 863 C CA . VAL A 1 111 ? -1.290 8.387 8.743 1.00 88.69 111 VAL A CA 1
ATOM 864 C C . VAL A 1 111 ? -1.850 9.451 7.798 1.00 88.69 111 VAL A C 1
ATOM 866 O O . VAL A 1 111 ? -1.622 10.632 8.022 1.00 88.69 111 VAL A O 1
ATOM 869 N N . GLU A 1 112 ? -2.626 9.054 6.790 1.00 81.31 112 GLU A N 1
ATOM 870 C CA . GLU A 1 112 ? -3.177 9.974 5.786 1.00 81.31 112 GLU A CA 1
ATOM 871 C C . GLU A 1 112 ? -4.274 10.909 6.332 1.00 81.31 112 GLU A C 1
ATOM 873 O O . GLU A 1 112 ? -4.366 12.059 5.908 1.00 81.31 112 GLU A O 1
ATOM 878 N N . THR A 1 113 ? -5.132 10.428 7.238 1.00 83.62 113 THR A N 1
ATOM 879 C CA . THR A 1 113 ? -6.422 11.090 7.533 1.00 83.62 113 THR A CA 1
ATOM 880 C C . THR A 1 113 ? -6.616 11.546 8.978 1.00 83.62 113 THR A C 1
ATOM 882 O O . THR A 1 113 ? -7.501 12.363 9.244 1.00 83.62 113 THR A O 1
ATOM 885 N N . HIS A 1 114 ? -5.841 11.020 9.929 1.00 89.38 114 HIS A N 1
ATOM 886 C CA . HIS A 1 114 ? -6.122 11.228 11.346 1.00 89.38 114 HIS A CA 1
ATOM 887 C C . HIS A 1 114 ? -5.700 12.624 11.824 1.00 89.38 114 HIS A C 1
ATOM 889 O O . HIS A 1 114 ? -4.660 13.142 11.436 1.00 89.38 114 HIS A O 1
ATOM 895 N N . ARG A 1 115 ? -6.492 13.246 12.705 1.00 86.19 115 ARG A N 1
ATOM 896 C CA . ARG A 1 115 ? -6.228 14.617 13.186 1.00 86.19 115 ARG A CA 1
ATOM 897 C C . ARG A 1 115 ? -5.246 14.666 14.355 1.00 86.19 115 ARG A C 1
ATOM 899 O O . ARG A 1 115 ? -4.433 15.577 14.438 1.00 86.19 115 ARG A O 1
ATOM 906 N N . ASN A 1 116 ? -5.320 13.686 15.256 1.00 91.38 116 ASN A N 1
ATOM 907 C CA . ASN A 1 116 ? -4.446 13.622 16.426 1.00 91.38 116 ASN A CA 1
ATOM 908 C C . ASN A 1 116 ? -2.999 13.308 16.008 1.00 91.38 116 ASN A C 1
ATOM 910 O O . ASN A 1 116 ? -2.746 12.320 15.308 1.00 91.38 116 ASN A O 1
ATOM 914 N N . ARG A 1 117 ? -2.066 14.151 16.460 1.00 92.69 117 ARG A N 1
ATOM 915 C CA . ARG A 1 117 ? -0.621 14.036 16.241 1.00 92.69 117 ARG A CA 1
ATOM 916 C C . ARG A 1 117 ? -0.066 12.707 16.746 1.00 92.69 117 ARG A C 1
ATOM 918 O O . ARG A 1 117 ? 0.620 12.026 15.991 1.00 92.69 117 ARG A O 1
ATOM 925 N N . ASP A 1 118 ? -0.376 12.316 17.977 1.00 94.62 118 ASP A N 1
ATOM 926 C CA . ASP A 1 118 ? 0.278 11.171 18.624 1.00 94.62 118 ASP A CA 1
ATOM 927 C C . ASP A 1 118 ? -0.177 9.841 18.012 1.00 94.62 118 ASP A C 1
ATOM 929 O O . ASP A 1 118 ? 0.605 8.901 17.846 1.00 94.62 118 ASP A O 1
ATOM 933 N N . VAL A 1 119 ? -1.432 9.792 17.564 1.00 95.69 119 VAL A N 1
ATOM 934 C CA . VAL A 1 119 ? -1.979 8.671 16.791 1.00 95.69 119 VAL A CA 1
ATOM 935 C C . VAL A 1 119 ? -1.274 8.546 15.438 1.00 95.69 119 VAL A C 1
ATOM 937 O O . VAL A 1 119 ? -0.834 7.452 15.075 1.00 95.69 119 VAL A O 1
ATOM 940 N N . ARG A 1 120 ? -1.097 9.661 14.711 1.00 93.94 120 ARG A N 1
ATOM 941 C CA . ARG A 1 120 ? -0.331 9.670 13.452 1.00 93.94 120 ARG A CA 1
ATOM 942 C C . ARG A 1 120 ? 1.118 9.268 13.673 1.00 93.94 120 ARG A C 1
ATOM 944 O O . ARG A 1 120 ? 1.626 8.453 12.913 1.00 93.94 120 ARG A O 1
ATOM 951 N N . HIS A 1 121 ? 1.756 9.774 14.724 1.00 95.88 121 HIS A N 1
ATOM 952 C CA . HIS A 1 121 ? 3.132 9.433 15.077 1.00 95.88 121 HIS A CA 1
ATOM 953 C C . HIS A 1 121 ? 3.279 7.929 15.345 1.00 95.88 121 HIS A C 1
ATOM 955 O O . HIS A 1 121 ? 4.205 7.292 14.841 1.00 95.88 121 HIS A O 1
ATOM 961 N N . THR A 1 122 ? 2.337 7.339 16.083 1.00 96.44 122 THR A N 1
ATOM 962 C CA . THR A 1 122 ? 2.312 5.901 16.387 1.00 96.44 122 THR A CA 1
ATOM 963 C C . THR A 1 122 ? 2.172 5.061 15.118 1.00 96.44 122 THR A C 1
ATOM 965 O O . THR A 1 122 ? 2.947 4.127 14.894 1.00 96.44 122 THR A O 1
ATOM 968 N N . ALA A 1 123 ? 1.228 5.421 14.244 1.00 96.00 123 ALA A N 1
ATOM 969 C CA . ALA A 1 123 ? 1.025 4.727 12.977 1.00 96.00 123 ALA A CA 1
ATOM 970 C C . ALA A 1 123 ? 2.227 4.894 12.032 1.00 96.00 123 ALA A C 1
ATOM 972 O O . ALA A 1 123 ? 2.711 3.910 11.474 1.00 96.00 123 ALA A O 1
ATOM 973 N N . LEU A 1 124 ? 2.759 6.112 11.909 1.00 94.19 124 LEU A N 1
ATOM 974 C CA . LEU A 1 124 ? 3.918 6.426 11.078 1.00 94.19 124 LEU A CA 1
ATOM 975 C C . LEU A 1 124 ? 5.158 5.659 11.537 1.00 94.19 124 LEU A C 1
ATOM 977 O O . LEU A 1 124 ? 5.808 5.018 10.718 1.00 94.19 124 LEU A O 1
ATOM 981 N N . SER A 1 125 ? 5.447 5.662 12.839 1.00 94.81 125 SER A N 1
ATOM 982 C CA . SER A 1 125 ? 6.559 4.898 13.421 1.00 94.81 125 SER A CA 1
ATOM 983 C C . SER A 1 125 ? 6.482 3.423 13.035 1.00 94.81 125 SER A C 1
ATOM 985 O O . SER A 1 125 ? 7.470 2.834 12.599 1.00 94.81 125 SER A O 1
ATOM 987 N N . CYS A 1 126 ? 5.287 2.834 13.121 1.00 94.69 126 CYS A N 1
ATOM 988 C CA . CYS A 1 126 ? 5.075 1.451 12.723 1.00 94.69 126 CYS A CA 1
ATOM 989 C C . CYS A 1 126 ? 5.301 1.228 11.220 1.00 94.69 126 CYS A C 1
ATOM 991 O O . CYS A 1 126 ? 5.946 0.251 10.845 1.00 94.69 126 CYS A O 1
ATOM 993 N N . LEU A 1 127 ? 4.789 2.106 10.352 1.00 92.56 127 LEU A N 1
ATOM 994 C CA . LEU A 1 127 ? 4.989 1.973 8.905 1.00 92.56 127 LEU A CA 1
ATOM 995 C C . LEU A 1 127 ? 6.465 2.100 8.527 1.00 92.56 127 LEU A C 1
ATOM 997 O O . LEU A 1 127 ? 6.926 1.340 7.684 1.00 92.56 127 LEU A O 1
ATOM 1001 N N . LEU A 1 128 ? 7.214 2.997 9.173 1.00 90.94 128 LEU A N 1
ATOM 1002 C CA . LEU A 1 128 ? 8.656 3.152 8.954 1.00 90.94 128 LEU A CA 1
ATOM 1003 C C . LEU A 1 128 ? 9.449 1.918 9.384 1.00 90.94 128 LEU A C 1
ATOM 1005 O O . LEU A 1 128 ? 10.404 1.542 8.708 1.00 90.94 128 LEU A O 1
ATOM 1009 N N . ASN A 1 129 ? 9.031 1.241 10.452 1.00 91.06 129 ASN A N 1
ATOM 1010 C CA . ASN A 1 129 ? 9.630 -0.038 10.829 1.00 91.06 129 ASN A CA 1
ATOM 1011 C C . ASN A 1 129 ? 9.364 -1.125 9.775 1.00 91.06 129 ASN A C 1
ATOM 1013 O O . ASN A 1 129 ? 10.115 -2.089 9.692 1.00 91.06 129 ASN A O 1
ATOM 1017 N N . VAL A 1 130 ? 8.316 -0.981 8.959 1.00 88.94 130 VAL A N 1
ATOM 1018 C CA . VAL A 1 130 ? 7.836 -1.995 8.008 1.00 88.94 130 VAL A CA 1
ATOM 1019 C C . VAL A 1 130 ? 7.742 -1.416 6.589 1.00 88.94 130 VAL A C 1
ATOM 1021 O O . VAL A 1 130 ? 6.769 -1.621 5.860 1.00 88.94 130 VAL A O 1
ATOM 1024 N N . CYS A 1 131 ? 8.760 -0.649 6.197 1.00 81.81 131 CYS A N 1
ATOM 1025 C CA . CYS A 1 131 ? 8.835 0.005 4.889 1.00 81.81 131 CYS A CA 1
ATOM 1026 C C . CYS A 1 131 ? 9.948 -0.544 3.994 1.00 81.81 131 CYS A C 1
ATOM 1028 O O . CYS A 1 131 ? 10.227 0.050 2.963 1.00 81.81 131 CYS A O 1
ATOM 1030 N N . GLU A 1 132 ? 10.585 -1.659 4.355 1.00 82.56 132 GLU A N 1
ATOM 1031 C CA . GLU A 1 132 ? 11.671 -2.250 3.574 1.00 82.56 132 GLU A CA 1
ATOM 1032 C C . GLU A 1 132 ? 11.381 -3.701 3.182 1.00 82.56 132 GLU A C 1
ATOM 1034 O O . GLU A 1 132 ? 10.792 -4.477 3.938 1.00 82.56 132 GLU A O 1
ATOM 1039 N N . ALA A 1 133 ? 11.836 -4.075 1.988 1.00 83.12 133 ALA A N 1
ATOM 1040 C CA . ALA A 1 133 ? 11.842 -5.444 1.495 1.00 83.12 133 ALA A CA 1
ATOM 1041 C C . ALA A 1 133 ? 13.266 -6.008 1.486 1.00 83.12 133 ALA A C 1
ATOM 1043 O O . ALA A 1 133 ? 14.226 -5.295 1.177 1.00 83.12 133 ALA A O 1
ATOM 1044 N N . ARG A 1 134 ? 13.401 -7.314 1.726 1.00 81.88 134 ARG A N 1
ATOM 1045 C CA . ARG A 1 134 ? 14.655 -8.028 1.485 1.00 81.88 134 ARG A CA 1
ATOM 1046 C C . ARG A 1 134 ? 14.908 -8.107 -0.023 1.00 81.88 134 ARG A C 1
ATOM 1048 O O . ARG A 1 134 ? 14.091 -8.655 -0.755 1.00 81.88 134 ARG A O 1
ATOM 1055 N N . ALA A 1 135 ? 16.071 -7.639 -0.472 1.00 73.38 135 ALA A N 1
ATOM 1056 C CA . ALA A 1 135 ? 16.411 -7.535 -1.895 1.00 73.38 135 ALA A CA 1
ATOM 1057 C C . ALA A 1 135 ? 16.415 -8.870 -2.673 1.00 73.38 135 ALA A C 1
ATOM 1059 O O . ALA A 1 135 ? 16.297 -8.864 -3.891 1.00 73.38 135 ALA A O 1
ATOM 1060 N N . THR A 1 136 ? 16.574 -10.011 -1.993 1.00 77.19 136 THR A N 1
ATOM 1061 C CA . THR A 1 136 ? 16.708 -11.327 -2.642 1.00 77.19 136 THR A CA 1
ATOM 1062 C C . THR A 1 136 ? 15.384 -12.038 -2.902 1.00 77.19 136 THR A C 1
ATOM 1064 O O . THR A 1 136 ? 15.304 -12.846 -3.818 1.00 77.19 136 THR A O 1
ATOM 1067 N N . ASP A 1 137 ? 14.386 -11.834 -2.037 1.00 75.12 137 ASP A N 1
ATOM 1068 C CA . ASP A 1 137 ? 13.114 -12.570 -2.067 1.00 75.12 137 ASP A CA 1
ATOM 1069 C C . ASP A 1 137 ? 11.880 -11.672 -1.861 1.00 75.12 137 ASP A C 1
ATOM 1071 O O . ASP A 1 137 ? 10.761 -12.182 -1.779 1.00 75.12 137 ASP A O 1
ATOM 1075 N N . TRP A 1 138 ? 12.073 -10.345 -1.841 1.00 81.38 138 TRP A N 1
ATOM 1076 C CA . TRP A 1 138 ? 11.034 -9.310 -1.739 1.00 81.38 138 TRP A CA 1
ATOM 1077 C C . TRP A 1 138 ? 10.111 -9.482 -0.521 1.00 81.38 138 TRP A C 1
ATOM 1079 O O . TRP A 1 138 ? 8.986 -8.966 -0.491 1.00 81.38 138 TRP A O 1
ATOM 1089 N N . LYS A 1 139 ? 10.575 -10.213 0.501 1.00 87.44 139 LYS A N 1
ATOM 1090 C CA . LYS A 1 139 ? 9.852 -10.377 1.762 1.00 87.44 139 LYS A CA 1
ATOM 1091 C C . LYS A 1 139 ? 9.928 -9.109 2.578 1.00 87.44 139 LYS A C 1
ATOM 1093 O O . LYS A 1 139 ? 10.977 -8.470 2.668 1.00 87.44 139 LYS A O 1
ATOM 1098 N N . LEU A 1 140 ? 8.811 -8.784 3.207 1.00 89.12 140 LEU A N 1
ATOM 1099 C CA . LEU A 1 140 ? 8.694 -7.617 4.058 1.00 89.12 140 LEU A CA 1
ATOM 1100 C C . LEU A 1 140 ? 9.582 -7.774 5.299 1.00 89.12 140 LEU A C 1
ATOM 1102 O O . LEU A 1 140 ? 9.611 -8.838 5.932 1.00 89.12 140 LEU A O 1
ATOM 1106 N N . GLN A 1 141 ? 10.310 -6.716 5.640 1.00 90.12 141 GLN A N 1
ATOM 1107 C CA . GLN A 1 141 ? 11.190 -6.667 6.800 1.00 90.12 141 GLN A CA 1
ATOM 1108 C C . GLN A 1 141 ? 10.635 -5.701 7.840 1.00 90.12 141 GLN A C 1
ATOM 1110 O O . GLN A 1 141 ? 10.279 -4.571 7.519 1.00 90.12 141 GLN A O 1
ATOM 1115 N N . TRP A 1 142 ? 10.589 -6.159 9.087 1.00 92.31 142 TRP A N 1
ATOM 1116 C CA . TRP A 1 142 ? 10.343 -5.324 10.252 1.00 92.31 142 TRP A CA 1
ATOM 1117 C C . TRP A 1 142 ? 11.687 -4.972 10.878 1.00 92.31 142 TRP A C 1
ATOM 1119 O O . TRP A 1 142 ? 12.376 -5.844 11.415 1.00 92.31 142 TRP A O 1
ATOM 1129 N N . LYS A 1 143 ? 12.067 -3.703 10.800 1.00 89.44 143 LYS A N 1
ATOM 1130 C CA . LYS A 1 143 ? 13.285 -3.149 11.379 1.00 89.44 143 LYS A CA 1
ATOM 1131 C C . LYS A 1 143 ? 12.920 -2.289 12.569 1.00 89.44 143 LYS A C 1
ATOM 1133 O O . LYS A 1 143 ? 12.319 -1.235 12.420 1.00 89.44 143 LYS A O 1
ATOM 1138 N N . GLU A 1 144 ? 13.312 -2.740 13.746 1.00 86.62 144 GLU A N 1
ATOM 1139 C CA . GLU A 1 144 ? 13.150 -1.979 14.976 1.00 86.62 144 GLU A CA 1
ATOM 1140 C C . GLU A 1 144 ? 14.512 -1.885 15.655 1.00 86.62 144 GLU A C 1
ATOM 1142 O O . GLU A 1 144 ? 15.117 -2.893 16.025 1.00 86.62 144 GLU A O 1
ATOM 1147 N N . GLN A 1 145 ? 15.026 -0.659 15.769 1.00 80.38 145 GLN A N 1
ATOM 1148 C CA . GLN A 1 145 ? 16.353 -0.372 16.317 1.00 80.38 145 GLN A CA 1
ATOM 1149 C C . GLN A 1 145 ? 17.479 -1.147 15.595 1.00 80.38 145 GLN A C 1
ATOM 1151 O O . GLN A 1 145 ? 17.875 -0.768 14.496 1.00 80.38 145 GLN A O 1
ATOM 1156 N N . GLN A 1 146 ? 18.005 -2.211 16.213 1.00 75.81 146 GLN A N 1
ATOM 1157 C CA . GLN A 1 146 ? 19.093 -3.063 15.706 1.00 75.81 146 GLN A CA 1
ATOM 1158 C C . GLN A 1 146 ? 18.615 -4.466 15.297 1.00 75.81 146 GLN A C 1
ATOM 1160 O O . GLN A 1 146 ? 19.416 -5.297 14.871 1.00 75.81 146 GLN A O 1
ATOM 1165 N N . GLN A 1 147 ? 17.322 -4.766 15.433 1.00 84.56 147 GLN A N 1
ATOM 1166 C CA . GLN A 1 147 ? 16.768 -6.070 15.088 1.00 84.56 147 GLN A CA 1
ATOM 1167 C C . GLN A 1 147 ? 15.987 -5.991 13.781 1.00 84.56 147 GLN A C 1
ATOM 1169 O O . GLN A 1 147 ? 15.148 -5.117 13.579 1.00 84.56 147 GLN A O 1
ATOM 1174 N N . THR A 1 148 ? 16.266 -6.937 12.884 1.00 88.69 148 THR A N 1
ATOM 1175 C CA . THR A 1 148 ? 15.524 -7.108 11.633 1.00 88.69 148 THR A CA 1
ATOM 1176 C C . THR A 1 148 ? 14.814 -8.453 11.658 1.00 88.69 148 THR A C 1
ATOM 1178 O O . THR A 1 148 ? 15.454 -9.503 11.595 1.00 88.69 148 THR A O 1
ATOM 1181 N N . ARG A 1 149 ? 13.484 -8.431 11.714 1.00 91.38 149 ARG A N 1
ATOM 1182 C CA . ARG A 1 149 ? 12.632 -9.606 11.493 1.00 91.38 149 ARG A CA 1
ATOM 1183 C C . ARG A 1 149 ? 12.218 -9.620 10.029 1.00 91.38 149 ARG A C 1
ATOM 1185 O O . ARG A 1 149 ? 11.973 -8.579 9.431 1.00 91.38 149 ARG A O 1
ATOM 1192 N N . THR A 1 150 ? 12.179 -10.787 9.401 1.00 89.25 150 THR A N 1
ATOM 1193 C CA . THR A 1 150 ? 11.687 -10.917 8.022 1.00 89.25 150 THR A CA 1
ATOM 1194 C C . THR A 1 150 ? 10.518 -11.875 8.029 1.00 89.25 150 THR A C 1
ATOM 1196 O O . THR A 1 150 ? 10.679 -13.018 8.457 1.00 89.25 150 THR A O 1
ATOM 1199 N N . SER A 1 151 ? 9.367 -11.403 7.553 1.00 88.50 151 SER A N 1
ATOM 1200 C CA . SER A 1 151 ? 8.152 -12.208 7.560 1.00 88.50 151 SER A CA 1
ATOM 1201 C C . SER A 1 151 ? 8.322 -13.424 6.659 1.00 88.50 151 SER A C 1
ATOM 1203 O O . SER A 1 151 ? 8.997 -13.367 5.632 1.00 88.50 151 SER A O 1
ATOM 1205 N N . ARG A 1 152 ? 7.689 -14.539 7.023 1.00 85.44 152 ARG A N 1
ATOM 1206 C CA . ARG A 1 152 ? 7.724 -15.779 6.231 1.00 85.44 152 ARG A CA 1
ATOM 1207 C C . ARG A 1 152 ? 6.700 -15.788 5.092 1.00 85.44 152 ARG A C 1
ATOM 1209 O O . ARG A 1 152 ? 6.837 -16.598 4.179 1.00 85.44 152 ARG A O 1
ATOM 1216 N N . PHE A 1 153 ? 5.697 -14.913 5.153 1.00 86.94 153 PHE A N 1
ATOM 1217 C CA . PHE A 1 153 ? 4.517 -14.943 4.281 1.00 86.94 153 PHE A CA 1
ATOM 1218 C C . PHE A 1 153 ? 4.089 -13.568 3.745 1.00 86.94 153 PHE A C 1
ATOM 1220 O O . PHE A 1 153 ? 3.256 -13.522 2.840 1.00 86.94 153 PHE A O 1
ATOM 1227 N N . LEU A 1 154 ? 4.627 -12.459 4.270 1.00 87.94 154 LEU A N 1
ATOM 1228 C CA . LEU A 1 154 ? 4.342 -11.113 3.762 1.00 87.94 154 LEU A CA 1
ATOM 1229 C C . LEU A 1 154 ? 5.384 -10.684 2.732 1.00 87.94 154 LEU A C 1
ATOM 1231 O O . LEU A 1 154 ? 6.588 -10.701 2.995 1.00 87.94 154 LEU A O 1
ATOM 1235 N N . TYR A 1 155 ? 4.896 -10.246 1.579 1.00 86.31 155 TYR A N 1
ATOM 1236 C CA . TYR A 1 155 ? 5.698 -9.751 0.466 1.00 86.31 155 TYR A CA 1
ATOM 1237 C C . TYR A 1 155 ? 5.321 -8.312 0.140 1.00 86.31 155 TYR A C 1
ATOM 1239 O O . TYR A 1 155 ? 4.197 -7.881 0.390 1.00 86.31 155 TYR A O 1
ATOM 1247 N N . VAL A 1 156 ? 6.266 -7.581 -0.438 1.00 80.44 156 VAL A N 1
ATOM 1248 C CA . VAL A 1 156 ? 6.082 -6.175 -0.829 1.00 80.44 156 VAL A CA 1
ATOM 1249 C C . VAL A 1 156 ? 5.449 -6.032 -2.217 1.00 80.44 156 VAL A C 1
ATOM 1251 O O . VAL A 1 156 ? 4.835 -5.010 -2.504 1.00 80.44 156 VAL A O 1
ATOM 1254 N N . SER A 1 157 ? 5.549 -7.078 -3.044 1.00 75.31 157 SER A N 1
ATOM 1255 C CA . SER A 1 157 ? 4.963 -7.132 -4.383 1.00 75.31 157 SER A CA 1
ATOM 1256 C C . SER A 1 157 ? 4.048 -8.344 -4.567 1.00 75.31 157 SER A C 1
ATOM 1258 O O . SER A 1 157 ? 4.362 -9.468 -4.145 1.00 75.31 157 SER A O 1
ATOM 1260 N N . ARG A 1 158 ? 2.939 -8.148 -5.295 1.00 73.12 158 ARG A N 1
ATOM 1261 C CA . ARG A 1 158 ? 2.046 -9.233 -5.739 1.00 73.12 158 ARG A CA 1
ATOM 1262 C C . ARG A 1 158 ? 2.757 -10.229 -6.650 1.00 73.12 158 ARG A C 1
ATOM 1264 O O . ARG A 1 158 ? 2.363 -11.397 -6.692 1.00 73.12 158 ARG A O 1
ATOM 1271 N N . ARG A 1 159 ? 3.785 -9.796 -7.383 1.00 69.88 159 ARG A N 1
ATOM 1272 C CA . ARG A 1 159 ? 4.618 -10.671 -8.217 1.00 69.88 159 ARG A CA 1
ATOM 1273 C C . ARG A 1 159 ? 5.492 -11.572 -7.351 1.00 69.88 159 ARG A C 1
ATOM 1275 O O . ARG A 1 159 ? 5.495 -12.784 -7.555 1.00 69.88 159 ARG A O 1
ATOM 1282 N N . ALA A 1 160 ? 6.159 -11.002 -6.352 1.00 71.00 160 ALA A N 1
ATOM 1283 C CA . ALA A 1 160 ? 6.979 -11.757 -5.410 1.00 71.00 160 ALA A CA 1
ATOM 1284 C C . ALA A 1 160 ? 6.174 -12.804 -4.627 1.00 71.00 160 ALA A C 1
ATOM 1286 O O . ALA A 1 160 ? 6.621 -13.942 -4.479 1.00 71.00 160 ALA A O 1
ATOM 1287 N N . ALA A 1 161 ? 4.960 -12.452 -4.192 1.00 70.88 161 ALA A N 1
ATOM 1288 C CA . ALA A 1 161 ? 4.057 -13.396 -3.536 1.00 70.88 161 ALA A CA 1
ATOM 1289 C C . ALA A 1 161 ? 3.698 -14.588 -4.447 1.00 70.88 161 ALA A C 1
ATOM 1291 O O . ALA A 1 161 ? 3.619 -15.719 -3.976 1.00 70.88 161 ALA A O 1
ATOM 1292 N N . ARG A 1 162 ? 3.518 -14.364 -5.758 1.00 71.88 162 ARG A N 1
ATOM 1293 C CA . ARG A 1 162 ? 3.189 -15.418 -6.737 1.00 71.88 162 ARG A CA 1
ATOM 1294 C C . ARG A 1 162 ? 4.378 -16.310 -7.099 1.00 71.88 162 ARG A C 1
ATOM 1296 O O . ARG A 1 162 ? 4.227 -17.523 -7.160 1.00 71.88 162 ARG A O 1
ATOM 1303 N N . ILE A 1 163 ? 5.559 -15.731 -7.324 1.00 67.44 163 ILE A N 1
ATOM 1304 C CA . ILE A 1 163 ? 6.764 -16.499 -7.690 1.00 67.44 163 ILE A CA 1
ATOM 1305 C C . ILE A 1 163 ? 7.149 -17.456 -6.558 1.00 67.44 163 ILE A C 1
ATOM 1307 O O . ILE A 1 163 ? 7.394 -18.634 -6.796 1.00 67.44 163 ILE A O 1
ATOM 1311 N N . ASN A 1 164 ? 7.128 -16.970 -5.317 1.00 62.41 164 ASN A N 1
ATOM 1312 C CA . ASN A 1 164 ? 7.535 -17.757 -4.154 1.00 62.41 164 ASN A CA 1
ATOM 1313 C C . ASN A 1 164 ? 6.475 -18.770 -3.675 1.00 62.41 164 ASN A C 1
ATOM 1315 O O . ASN A 1 164 ? 6.740 -19.529 -2.745 1.00 62.41 164 ASN A O 1
ATOM 1319 N N . THR A 1 165 ? 5.287 -18.798 -4.290 1.00 61.62 165 THR A N 1
ATOM 1320 C CA . THR A 1 165 ? 4.217 -19.774 -3.999 1.00 61.62 165 THR A CA 1
ATOM 1321 C C . THR A 1 165 ? 4.064 -20.851 -5.071 1.00 61.62 165 THR A C 1
ATOM 1323 O O . THR A 1 165 ? 3.300 -21.799 -4.880 1.00 61.62 165 THR A O 1
ATOM 1326 N N . ALA A 1 166 ? 4.804 -20.766 -6.181 1.00 51.00 166 ALA A N 1
ATOM 1327 C CA . ALA A 1 166 ? 4.776 -21.769 -7.239 1.00 51.00 166 ALA A CA 1
ATOM 1328 C C . ALA A 1 166 ? 5.393 -23.099 -6.752 1.00 51.00 166 ALA A C 1
ATOM 1330 O O . ALA A 1 166 ? 6.594 -23.322 -6.868 1.00 51.00 166 ALA A O 1
ATOM 1331 N N . GLY A 1 167 ? 4.564 -23.982 -6.181 1.00 52.69 167 GLY A N 1
ATOM 1332 C CA . GLY A 1 167 ? 4.924 -25.367 -5.839 1.00 52.69 167 GLY A CA 1
ATOM 1333 C C . GLY A 1 167 ? 4.594 -25.828 -4.414 1.00 52.69 167 GLY A C 1
ATOM 1334 O O . GLY A 1 167 ? 4.663 -27.024 -4.146 1.00 52.69 167 GLY A O 1
ATOM 1335 N N . VAL A 1 168 ? 4.197 -24.933 -3.502 1.00 51.03 168 VAL A N 1
ATOM 1336 C CA . VAL A 1 168 ? 3.806 -25.277 -2.119 1.00 51.03 168 VAL A CA 1
ATOM 1337 C C . VAL A 1 168 ? 2.600 -24.421 -1.725 1.00 51.03 168 VAL A C 1
ATOM 1339 O O . VAL A 1 168 ? 2.579 -23.233 -2.031 1.00 51.03 168 VAL A O 1
ATOM 1342 N N . GLN A 1 169 ? 1.604 -24.995 -1.033 1.00 50.31 169 GLN A N 1
ATOM 1343 C CA . GLN A 1 169 ? 0.460 -24.276 -0.438 1.00 50.31 169 GLN A CA 1
ATOM 1344 C C . GLN A 1 169 ? 0.901 -23.332 0.705 1.00 50.31 169 GLN A C 1
ATOM 1346 O O . GLN A 1 169 ? 0.450 -23.450 1.842 1.00 50.31 169 GLN A O 1
ATOM 1351 N N . VAL A 1 170 ? 1.829 -22.410 0.448 1.00 56.31 170 VAL A N 1
ATOM 1352 C CA . VAL A 1 170 ? 2.185 -21.353 1.396 1.00 56.31 170 VAL A CA 1
ATOM 1353 C C . VAL A 1 170 ? 1.179 -20.227 1.211 1.00 56.31 170 VAL A C 1
ATOM 1355 O O . VAL A 1 170 ? 1.068 -19.641 0.136 1.00 56.31 170 VAL A O 1
ATOM 1358 N N . THR A 1 171 ? 0.431 -19.918 2.263 1.00 66.88 171 THR A N 1
ATOM 1359 C CA . THR A 1 171 ? -0.429 -18.738 2.337 1.00 66.88 171 THR A CA 1
ATOM 1360 C C . THR A 1 171 ? 0.449 -17.485 2.350 1.00 66.88 171 THR A C 1
ATOM 1362 O O . THR A 1 171 ? 0.931 -17.064 3.396 1.00 66.88 171 THR A O 1
ATOM 1365 N N . ALA A 1 172 ? 0.703 -16.911 1.173 1.00 77.31 172 ALA A N 1
ATOM 1366 C CA . ALA A 1 172 ? 1.440 -15.661 1.005 1.00 77.31 172 ALA A CA 1
ATOM 1367 C C . ALA A 1 172 ? 0.483 -14.500 0.717 1.00 77.31 172 ALA A C 1
ATOM 1369 O O . ALA A 1 172 ? -0.456 -14.656 -0.064 1.00 77.31 172 ALA A O 1
ATOM 1370 N N . SER A 1 173 ? 0.765 -13.325 1.280 1.00 80.44 173 SER A N 1
ATOM 1371 C CA . SER A 1 173 ? 0.031 -12.096 0.962 1.00 80.44 173 SER A CA 1
ATOM 1372 C C . SER A 1 173 ? 0.967 -10.953 0.608 1.00 80.44 173 SER A C 1
ATOM 1374 O O . SER A 1 173 ? 2.060 -10.823 1.159 1.00 80.44 173 SER A O 1
ATOM 1376 N N . CYS A 1 174 ? 0.500 -10.097 -0.296 1.00 82.94 174 CYS A N 1
ATOM 1377 C CA . CYS A 1 174 ? 1.141 -8.824 -0.584 1.00 82.94 174 CYS A CA 1
ATOM 1378 C C . CYS A 1 174 ? 0.649 -7.765 0.403 1.00 82.94 174 CYS A C 1
ATOM 1380 O O . CYS A 1 174 ? -0.559 -7.591 0.570 1.00 82.94 174 CYS A O 1
ATOM 1382 N N . VAL A 1 175 ? 1.577 -7.045 1.022 1.00 84.69 175 VAL A N 1
ATOM 1383 C CA . VAL A 1 175 ? 1.290 -5.841 1.802 1.00 84.69 175 VAL A CA 1
ATOM 1384 C C . VAL A 1 175 ? 1.381 -4.642 0.857 1.00 84.69 175 VAL A C 1
ATOM 1386 O O . VAL A 1 175 ? 2.356 -4.547 0.113 1.00 84.69 175 VAL A O 1
ATOM 1389 N N . PRO A 1 176 ? 0.391 -3.734 0.834 1.00 79.00 176 PRO A N 1
ATOM 1390 C CA . PRO A 1 176 ? 0.351 -2.631 -0.121 1.00 79.00 176 PRO A CA 1
ATOM 1391 C C . PRO A 1 176 ? 1.298 -1.498 0.299 1.00 79.00 176 PRO A C 1
ATOM 1393 O O . PRO A 1 176 ? 0.871 -0.400 0.647 1.00 79.00 176 PRO A O 1
ATOM 1396 N N . VAL A 1 177 ? 2.607 -1.739 0.248 1.00 81.00 177 VAL A N 1
ATOM 1397 C CA . VAL A 1 177 ? 3.629 -0.773 0.689 1.00 81.00 177 VAL A CA 1
ATOM 1398 C C . VAL A 1 177 ? 3.581 0.527 -0.131 1.00 81.00 177 VAL A C 1
ATOM 1400 O O . VAL A 1 177 ? 3.754 1.617 0.411 1.00 81.00 177 VAL A O 1
ATOM 1403 N N . ALA A 1 178 ? 3.200 0.453 -1.410 1.00 75.75 178 ALA A N 1
ATOM 1404 C CA . ALA A 1 178 ? 2.946 1.631 -2.245 1.00 75.75 178 ALA A CA 1
ATOM 1405 C C . ALA A 1 178 ? 1.808 2.534 -1.712 1.00 75.75 178 ALA A C 1
ATOM 1407 O O . ALA A 1 178 ? 1.830 3.751 -1.911 1.00 75.75 178 ALA A O 1
ATOM 1408 N N . ARG A 1 179 ? 0.818 1.973 -0.999 1.00 79.88 179 ARG A N 1
ATOM 1409 C CA . ARG A 1 179 ? -0.227 2.762 -0.323 1.00 79.88 179 ARG A CA 1
ATOM 1410 C C . ARG A 1 179 ? 0.362 3.578 0.820 1.00 79.88 179 ARG A C 1
ATOM 1412 O O . ARG A 1 179 ? -0.006 4.738 0.964 1.00 79.88 179 ARG A O 1
ATOM 1419 N N . ALA A 1 180 ? 1.278 3.004 1.598 1.00 82.12 180 ALA A N 1
ATOM 1420 C CA . ALA A 1 180 ? 1.966 3.749 2.645 1.00 82.12 180 ALA A CA 1
ATOM 1421 C C . ALA A 1 180 ? 2.822 4.873 2.048 1.00 82.12 180 ALA A C 1
ATOM 1423 O O . ALA A 1 180 ? 2.750 5.989 2.545 1.00 82.12 180 ALA A O 1
ATOM 1424 N N . LEU A 1 181 ? 3.525 4.642 0.930 1.00 82.69 181 LEU A N 1
ATOM 1425 C CA . LEU A 1 181 ? 4.262 5.706 0.231 1.00 82.69 181 LEU A CA 1
ATOM 1426 C C . LEU A 1 181 ? 3.342 6.876 -0.153 1.00 82.69 181 LEU A C 1
ATOM 1428 O O . LEU A 1 181 ? 3.680 8.034 0.083 1.00 82.69 181 LEU A O 1
ATOM 1432 N N . ARG A 1 182 ? 2.150 6.581 -0.688 1.00 77.75 182 ARG A N 1
ATOM 1433 C CA . ARG A 1 182 ? 1.129 7.603 -0.960 1.00 77.75 182 ARG A CA 1
ATOM 1434 C C . ARG A 1 182 ? 0.677 8.331 0.305 1.00 77.75 182 ARG A C 1
ATOM 1436 O O . ARG A 1 182 ? 0.602 9.552 0.283 1.00 77.75 182 ARG A O 1
ATOM 1443 N N . ALA A 1 183 ? 0.405 7.606 1.388 1.00 75.19 183 ALA A N 1
ATOM 1444 C CA . ALA A 1 183 ? 0.019 8.209 2.661 1.00 75.19 183 ALA A CA 1
ATOM 1445 C C . ALA A 1 183 ? 1.108 9.157 3.192 1.00 75.19 183 ALA A C 1
ATOM 1447 O O . ALA A 1 183 ? 0.783 10.247 3.650 1.00 75.19 183 ALA A O 1
ATOM 1448 N N . LEU A 1 184 ? 2.392 8.795 3.061 1.00 78.44 184 LEU A N 1
ATOM 1449 C CA . LEU A 1 184 ? 3.515 9.664 3.426 1.00 78.44 184 LEU A CA 1
ATOM 1450 C C . LEU A 1 184 ? 3.600 10.915 2.547 1.00 78.44 184 LEU A C 1
ATOM 1452 O O . LEU A 1 184 ? 3.844 11.998 3.067 1.00 78.44 184 LEU A O 1
ATOM 1456 N N . LEU A 1 185 ? 3.393 10.792 1.234 1.00 73.38 185 LEU A N 1
ATOM 1457 C CA . LEU A 1 185 ? 3.376 11.943 0.321 1.00 73.38 185 LEU A CA 1
ATOM 1458 C C . LEU A 1 185 ? 2.234 12.913 0.656 1.00 73.38 185 LEU A C 1
ATOM 1460 O O . LEU A 1 185 ? 2.449 14.127 0.702 1.00 73.38 185 LEU A O 1
ATOM 1464 N N . THR A 1 186 ? 1.038 12.386 0.939 1.00 73.62 186 THR A N 1
ATOM 1465 C CA . THR A 1 186 ? -0.097 13.195 1.405 1.00 73.62 186 THR A CA 1
ATOM 1466 C C . THR A 1 186 ? 0.222 13.859 2.743 1.00 73.62 186 THR A C 1
ATOM 1468 O O . THR A 1 186 ? -0.028 15.054 2.892 1.00 73.62 186 THR A O 1
ATOM 1471 N N . LEU A 1 187 ? 0.829 13.120 3.682 1.00 72.00 187 LEU A N 1
ATOM 1472 C CA . LEU A 1 187 ? 1.250 13.647 4.979 1.00 72.00 187 LEU A CA 1
ATOM 1473 C C . LEU A 1 187 ? 2.199 14.835 4.792 1.00 72.00 187 LEU A C 1
ATOM 1475 O O . LEU A 1 187 ? 1.881 15.936 5.212 1.00 72.00 187 LEU A O 1
ATOM 1479 N N . VAL A 1 188 ? 3.307 14.655 4.069 1.00 70.62 188 VAL A N 1
ATOM 1480 C CA . VAL A 1 188 ? 4.307 15.708 3.798 1.00 70.62 188 VAL A CA 1
ATOM 1481 C C . VAL A 1 188 ? 3.690 16.964 3.177 1.00 70.62 188 VAL A C 1
ATOM 1483 O O . VAL A 1 188 ? 4.148 18.068 3.455 1.00 70.62 188 VAL A O 1
ATOM 1486 N N . SER A 1 189 ? 2.646 16.812 2.362 1.00 68.88 189 SER A N 1
ATOM 1487 C CA . SER A 1 189 ? 1.987 17.937 1.687 1.00 68.88 189 SER A CA 1
ATOM 1488 C C . SER A 1 189 ? 1.134 18.803 2.622 1.00 68.88 189 SER A C 1
ATOM 1490 O O . SER A 1 189 ? 0.882 19.964 2.305 1.00 68.88 189 SER A O 1
ATOM 1492 N N . ALA A 1 190 ? 0.663 18.253 3.744 1.00 73.62 190 ALA A N 1
ATOM 1493 C CA . ALA A 1 190 ? -0.305 18.904 4.630 1.00 73.62 190 ALA A CA 1
ATOM 1494 C C . ALA A 1 190 ? 0.088 18.891 6.121 1.00 73.62 190 ALA A C 1
ATOM 1496 O O . ALA A 1 190 ? -0.678 19.378 6.949 1.00 73.62 190 ALA A O 1
ATOM 1497 N N . GLU A 1 191 ? 1.244 18.328 6.481 1.00 77.75 191 GLU A N 1
ATOM 1498 C CA . GLU A 1 191 ? 1.667 18.121 7.867 1.00 77.75 191 GLU A CA 1
ATOM 1499 C C . GLU A 1 191 ? 2.144 19.424 8.529 1.00 77.75 191 GLU A C 1
ATOM 1501 O O . GLU A 1 191 ? 3.145 19.995 8.091 1.00 77.75 191 GLU A O 1
ATOM 1506 N N . PRO A 1 192 ? 1.491 19.880 9.616 1.00 78.19 192 PRO A N 1
ATOM 1507 C CA . PRO A 1 192 ? 1.978 21.019 10.392 1.00 78.19 192 PRO A CA 1
ATOM 1508 C C . PRO A 1 192 ? 3.148 20.686 11.335 1.00 78.19 192 PRO A C 1
ATOM 1510 O O . PRO A 1 192 ? 3.895 21.589 11.708 1.00 78.19 192 PRO A O 1
ATOM 1513 N N . ASP A 1 193 ? 3.301 19.431 11.771 1.00 81.56 193 ASP A N 1
ATOM 1514 C CA . ASP A 1 193 ? 4.312 19.040 12.761 1.00 81.56 193 ASP A CA 1
ATOM 1515 C C . ASP A 1 193 ? 5.665 18.682 12.115 1.00 81.56 193 ASP A C 1
ATOM 1517 O O . ASP A 1 193 ? 5.767 17.820 11.240 1.00 81.56 193 ASP A O 1
ATOM 1521 N N . ALA A 1 194 ? 6.733 19.337 12.578 1.00 79.75 194 ALA A N 1
ATOM 1522 C CA . ALA A 1 194 ? 8.068 19.195 11.998 1.00 79.75 194 ALA A CA 1
ATOM 1523 C C . ALA A 1 194 ? 8.684 17.796 12.195 1.00 79.75 194 ALA A C 1
ATOM 1525 O O . ALA A 1 194 ? 9.453 17.342 11.344 1.00 79.75 194 ALA A O 1
ATOM 1526 N N . GLU A 1 195 ? 8.366 17.108 13.294 1.00 87.50 195 GLU A N 1
ATOM 1527 C CA . GLU A 1 195 ? 8.891 15.771 13.584 1.00 87.50 195 GLU A CA 1
ATOM 1528 C C . GLU A 1 195 ? 8.249 14.738 12.652 1.00 87.50 195 GLU A C 1
ATOM 1530 O O . GLU A 1 195 ? 8.962 14.019 11.946 1.00 87.50 195 GLU A O 1
ATOM 1535 N N . LEU A 1 196 ? 6.915 14.735 12.568 1.00 81.94 196 LEU A N 1
ATOM 1536 C CA . LEU A 1 196 ? 6.145 13.899 11.639 1.00 81.94 196 LEU A CA 1
ATOM 1537 C C . LEU A 1 196 ? 6.561 14.134 10.183 1.00 81.94 196 LEU A C 1
ATOM 1539 O O . LEU A 1 196 ? 6.761 13.171 9.439 1.00 81.94 196 LEU A O 1
ATOM 1543 N N . PHE A 1 197 ? 6.770 15.393 9.790 1.00 75.62 197 PHE A N 1
ATOM 1544 C CA . PHE A 1 197 ? 7.275 15.744 8.464 1.00 75.62 197 PHE A CA 1
ATOM 1545 C C . PHE A 1 197 ? 8.646 15.108 8.193 1.00 75.62 197 PHE A C 1
ATOM 1547 O O . PHE A 1 197 ? 8.832 14.427 7.181 1.00 75.62 197 PHE A O 1
ATOM 1554 N N . CYS A 1 198 ? 9.609 15.273 9.107 1.00 76.75 198 CYS A N 1
ATOM 1555 C CA . CYS A 1 198 ? 10.950 14.703 8.954 1.00 76.75 198 CYS A CA 1
ATOM 1556 C C . CYS A 1 198 ? 10.921 13.170 8.893 1.00 76.75 198 CYS A C 1
ATOM 1558 O O . CYS A 1 198 ? 11.623 12.563 8.078 1.00 76.75 198 CYS A O 1
ATOM 1560 N N . MET A 1 199 ? 10.091 12.539 9.725 1.00 87.06 199 MET A N 1
ATOM 1561 C CA . MET A 1 199 ? 9.870 11.094 9.712 1.00 87.06 199 MET A CA 1
ATOM 1562 C C . MET A 1 199 ? 9.305 10.622 8.370 1.00 87.06 199 MET A C 1
ATOM 1564 O O . MET A 1 199 ? 9.803 9.647 7.804 1.00 87.06 199 MET A O 1
ATOM 1568 N N . ALA A 1 200 ? 8.311 11.327 7.830 1.00 78.06 200 ALA A N 1
ATOM 1569 C CA . ALA A 1 200 ? 7.687 10.991 6.558 1.00 78.06 200 ALA A CA 1
ATOM 1570 C C . ALA A 1 200 ? 8.659 11.144 5.381 1.00 78.06 200 ALA A C 1
ATOM 1572 O O . ALA A 1 200 ? 8.771 10.232 4.564 1.00 78.06 200 ALA A O 1
ATOM 1573 N N . VAL A 1 201 ? 9.434 12.234 5.331 1.00 76.38 201 VAL A N 1
ATOM 1574 C CA . VAL A 1 201 ? 10.482 12.443 4.314 1.00 76.38 201 VAL A CA 1
ATOM 1575 C C . VAL A 1 201 ? 11.545 11.347 4.380 1.00 76.38 201 VAL A C 1
ATOM 1577 O O . VAL A 1 201 ? 11.941 10.805 3.345 1.00 76.38 201 VAL A O 1
ATOM 1580 N N . LYS A 1 202 ? 11.983 10.971 5.588 1.00 82.38 202 LYS A N 1
ATOM 1581 C CA . LYS A 1 202 ? 12.916 9.853 5.781 1.00 82.38 202 LYS A CA 1
ATOM 1582 C C . LYS A 1 202 ? 12.325 8.545 5.253 1.00 82.38 202 LYS A C 1
ATOM 1584 O O . LYS A 1 202 ? 13.011 7.833 4.528 1.00 82.38 202 LYS A O 1
ATOM 1589 N N . GLY A 1 203 ? 11.061 8.264 5.568 1.00 82.06 203 GLY A N 1
ATOM 1590 C CA . GLY A 1 203 ? 10.338 7.098 5.062 1.00 82.06 203 GLY A CA 1
ATOM 1591 C C . GLY A 1 203 ? 10.256 7.055 3.547 1.00 82.06 203 GLY A C 1
ATOM 1592 O O . GLY A 1 203 ? 10.631 6.052 2.951 1.00 82.06 203 GLY A O 1
ATOM 1593 N N . ILE A 1 204 ? 9.847 8.159 2.919 1.00 77.88 204 ILE A N 1
ATOM 1594 C CA . ILE A 1 204 ? 9.789 8.287 1.457 1.00 77.88 204 ILE A CA 1
ATOM 1595 C C . ILE A 1 204 ? 11.158 7.981 0.853 1.00 77.88 204 ILE A C 1
ATOM 1597 O O . ILE A 1 204 ? 11.249 7.169 -0.064 1.00 77.88 204 ILE A O 1
ATOM 1601 N N . LYS A 1 205 ? 12.231 8.571 1.391 1.00 77.88 205 LYS A N 1
ATOM 1602 C CA . LYS A 1 205 ? 13.596 8.305 0.925 1.00 77.88 205 LYS A CA 1
ATOM 1603 C C . LYS A 1 205 ? 13.943 6.816 1.017 1.00 77.88 205 LYS A C 1
ATOM 1605 O O . LYS A 1 205 ? 14.347 6.235 0.016 1.00 77.88 205 LYS A O 1
ATOM 1610 N N . THR A 1 206 ? 13.740 6.192 2.178 1.00 83.81 206 THR A N 1
ATOM 1611 C CA . THR A 1 206 ? 14.018 4.760 2.384 1.00 83.81 206 THR A CA 1
ATOM 1612 C C . THR A 1 206 ? 13.202 3.873 1.440 1.00 83.81 206 THR A C 1
ATOM 1614 O O . THR A 1 206 ? 13.732 2.920 0.870 1.00 83.81 206 THR A O 1
ATOM 1617 N N . MET A 1 207 ? 11.930 4.208 1.217 1.00 81.12 207 MET A N 1
ATOM 1618 C CA . MET A 1 207 ? 11.051 3.452 0.325 1.00 81.12 207 MET A CA 1
ATOM 1619 C C . MET A 1 207 ? 11.449 3.591 -1.149 1.00 81.12 207 MET A C 1
ATOM 1621 O O . MET A 1 207 ? 11.372 2.620 -1.894 1.00 81.12 207 MET A O 1
ATOM 1625 N N . LEU A 1 208 ? 11.897 4.775 -1.577 1.00 75.38 208 LEU A N 1
ATOM 1626 C CA . LEU A 1 208 ? 12.364 5.016 -2.948 1.00 75.38 208 LEU A CA 1
ATOM 1627 C C . LEU A 1 208 ? 13.733 4.378 -3.225 1.00 75.38 208 LEU A C 1
ATOM 1629 O O . LEU A 1 208 ? 13.983 3.921 -4.340 1.00 75.38 208 LEU A O 1
ATOM 1633 N N . GLU A 1 209 ? 14.616 4.322 -2.225 1.00 78.25 209 GLU A N 1
ATOM 1634 C CA . GLU A 1 209 ? 15.902 3.617 -2.323 1.00 78.25 209 GLU A CA 1
ATOM 1635 C C . GLU A 1 209 ? 15.704 2.099 -2.475 1.00 78.25 209 GLU A C 1
ATOM 1637 O O . GLU A 1 209 ? 16.480 1.425 -3.160 1.00 78.25 209 GLU A O 1
ATOM 1642 N N . ASN A 1 210 ? 14.633 1.550 -1.896 1.00 72.44 210 ASN A N 1
ATOM 1643 C CA . ASN A 1 210 ? 14.296 0.138 -2.001 1.00 72.44 210 ASN A CA 1
ATOM 1644 C C . ASN A 1 210 ? 13.451 -0.143 -3.259 1.00 72.44 210 ASN A C 1
ATOM 1646 O O . ASN A 1 210 ? 12.221 -0.177 -3.225 1.00 72.44 210 ASN A O 1
ATOM 1650 N N . ARG A 1 211 ? 14.134 -0.389 -4.387 1.00 63.72 211 ARG A N 1
ATOM 1651 C CA . ARG A 1 211 ? 13.518 -0.629 -5.713 1.00 63.72 211 ARG A CA 1
ATOM 1652 C C . ARG A 1 211 ? 12.400 -1.682 -5.722 1.00 63.72 211 ARG A C 1
ATOM 1654 O O . ARG A 1 211 ? 11.487 -1.566 -6.532 1.00 63.72 211 ARG A O 1
ATOM 1661 N N . ALA A 1 212 ? 12.431 -2.654 -4.807 1.00 63.97 212 ALA A N 1
ATOM 1662 C CA . ALA A 1 212 ? 11.409 -3.695 -4.683 1.00 63.97 212 ALA A CA 1
ATOM 1663 C C . ALA A 1 212 ? 10.006 -3.148 -4.341 1.00 63.97 212 ALA A C 1
ATOM 1665 O O . ALA A 1 212 ? 9.006 -3.797 -4.638 1.00 63.97 212 ALA A O 1
ATOM 1666 N N . ILE A 1 213 ? 9.911 -1.965 -3.723 1.00 61.53 213 ILE A N 1
ATOM 1667 C CA . ILE A 1 213 ? 8.640 -1.345 -3.299 1.00 61.53 213 ILE A CA 1
ATOM 1668 C C . ILE A 1 213 ? 7.872 -0.728 -4.470 1.00 61.53 213 ILE A C 1
ATOM 1670 O O . ILE A 1 213 ? 6.647 -0.617 -4.424 1.00 61.53 213 ILE A O 1
ATOM 1674 N N . LEU A 1 214 ? 8.579 -0.352 -5.535 1.00 61.44 214 LEU A N 1
ATOM 1675 C CA . LEU A 1 214 ? 8.008 0.298 -6.714 1.00 61.44 214 LEU A CA 1
ATOM 1676 C C . LEU A 1 214 ? 7.608 -0.700 -7.814 1.00 61.44 214 LEU A C 1
ATOM 1678 O O . LEU A 1 214 ? 7.136 -0.285 -8.869 1.00 61.44 214 LEU A O 1
ATOM 1682 N N . GLU A 1 215 ? 7.771 -2.008 -7.583 1.00 60.38 215 GLU A N 1
ATOM 1683 C CA . GLU A 1 215 ? 7.494 -3.048 -8.586 1.00 60.38 215 GLU A CA 1
ATOM 1684 C C . GLU A 1 215 ? 5.998 -3.254 -8.894 1.00 60.38 215 GLU A C 1
ATOM 1686 O O . GLU A 1 215 ? 5.669 -3.817 -9.936 1.00 60.38 215 GLU A O 1
ATOM 1691 N N . ASP A 1 216 ? 5.083 -2.801 -8.029 1.00 54.59 216 ASP A N 1
ATOM 1692 C CA . ASP A 1 216 ? 3.644 -3.114 -8.103 1.00 54.59 216 ASP A CA 1
ATOM 1693 C C . ASP A 1 216 ? 2.808 -2.138 -8.961 1.00 54.59 216 ASP A C 1
ATOM 1695 O O . ASP A 1 216 ? 1.598 -1.991 -8.759 1.00 54.59 216 ASP A O 1
ATOM 1699 N N . VAL A 1 217 ? 3.423 -1.489 -9.955 1.00 54.47 217 VAL A N 1
ATOM 1700 C CA . VAL A 1 217 ? 2.663 -0.777 -10.990 1.00 54.47 217 VAL A CA 1
ATOM 1701 C C . VAL A 1 217 ? 2.179 -1.771 -12.047 1.00 54.47 217 VAL A C 1
ATOM 1703 O O . VAL A 1 217 ? 2.966 -2.301 -12.831 1.00 54.47 217 VAL A O 1
ATOM 1706 N N . ASP A 1 218 ? 0.868 -2.022 -12.070 1.00 55.19 218 ASP A N 1
ATOM 1707 C CA . ASP A 1 218 ? 0.235 -2.866 -13.085 1.00 55.19 218 ASP A CA 1
ATOM 1708 C C . ASP A 1 218 ? 0.234 -2.131 -14.442 1.00 55.19 218 ASP A C 1
ATOM 1710 O O . ASP A 1 218 ? -0.433 -1.110 -14.611 1.00 55.19 218 ASP A O 1
ATOM 1714 N N . ILE A 1 219 ? 0.983 -2.659 -15.416 1.00 64.56 219 ILE A N 1
ATOM 1715 C CA . ILE A 1 219 ? 1.010 -2.181 -16.807 1.00 64.56 219 ILE A CA 1
ATOM 1716 C C . ILE A 1 219 ? 0.229 -3.175 -17.668 1.00 64.56 219 ILE A C 1
ATOM 1718 O O . ILE A 1 219 ? 0.529 -4.370 -17.671 1.00 64.56 219 ILE A O 1
ATOM 1722 N N . MET A 1 220 ? -0.755 -2.685 -18.420 1.00 73.06 220 MET A N 1
ATOM 1723 C CA . MET A 1 220 ? -1.499 -3.472 -19.402 1.00 73.06 220 MET A CA 1
ATOM 1724 C C . MET A 1 220 ? -1.098 -3.024 -20.810 1.00 73.06 220 MET A C 1
ATOM 1726 O O . MET A 1 220 ? -1.060 -1.829 -21.084 1.00 73.06 220 MET A O 1
ATOM 1730 N N . PHE A 1 221 ? -0.786 -3.981 -21.688 1.00 81.12 221 PHE A N 1
ATOM 1731 C CA . PHE A 1 221 ? -0.413 -3.713 -23.076 1.00 81.12 221 PHE A CA 1
ATOM 1732 C C . PHE A 1 221 ? -1.546 -4.096 -24.030 1.00 81.12 221 PHE A C 1
ATOM 1734 O O . PHE A 1 221 ? -1.946 -5.261 -24.093 1.00 81.12 221 PHE A O 1
ATOM 1741 N N . HIS A 1 222 ? -1.999 -3.144 -24.846 1.00 84.44 222 HIS A N 1
ATOM 1742 C CA . HIS A 1 222 ? -2.837 -3.433 -26.006 1.00 84.44 222 HIS A CA 1
ATOM 1743 C C . HIS A 1 222 ? -1.975 -3.996 -27.147 1.00 84.44 222 HIS A C 1
ATOM 1745 O O . HIS A 1 222 ? -1.439 -3.267 -27.980 1.00 84.44 222 HIS A O 1
ATOM 1751 N N . VAL A 1 223 ? -1.811 -5.320 -27.188 1.00 85.31 223 VAL A N 1
ATOM 1752 C CA . VAL A 1 223 ? -0.954 -5.983 -28.183 1.00 85.31 223 VAL A CA 1
ATOM 1753 C C . VAL A 1 223 ? -1.720 -6.213 -29.489 1.00 85.31 223 VAL A C 1
ATOM 1755 O O . VAL A 1 223 ? -2.553 -7.114 -29.578 1.00 85.31 223 VAL A O 1
ATOM 1758 N N . ALA A 1 224 ? -1.403 -5.438 -30.532 1.00 81.69 224 ALA A N 1
ATOM 1759 C CA . ALA A 1 224 ? -2.104 -5.453 -31.825 1.00 81.69 224 ALA A CA 1
ATOM 1760 C C . ALA A 1 224 ? -2.261 -6.852 -32.461 1.00 81.69 224 ALA A C 1
ATOM 1762 O O . ALA A 1 224 ? -3.292 -7.148 -33.082 1.00 81.69 224 ALA A O 1
ATOM 1763 N N . THR A 1 225 ? -1.250 -7.711 -32.301 1.00 80.88 225 THR A N 1
ATOM 1764 C CA . THR A 1 225 ? -1.217 -9.084 -32.832 1.00 80.88 225 THR A CA 1
ATOM 1765 C C . THR A 1 225 ? -2.072 -10.063 -32.026 1.00 80.88 225 THR A C 1
ATOM 1767 O O . THR A 1 225 ? -2.527 -11.058 -32.581 1.00 80.88 225 THR A O 1
ATOM 1770 N N . MET A 1 226 ? -2.354 -9.772 -30.752 1.00 77.50 226 MET A N 1
ATOM 1771 C CA . MET A 1 226 ? -3.189 -10.608 -29.877 1.00 77.50 226 MET A CA 1
ATOM 1772 C C . MET A 1 226 ? -4.658 -10.161 -29.831 1.00 77.50 226 MET A C 1
ATOM 1774 O O . MET A 1 226 ? -5.498 -10.858 -29.266 1.00 77.50 226 MET A O 1
ATOM 1778 N N . MET A 1 227 ? -4.999 -9.022 -30.441 1.00 73.50 227 MET A N 1
ATOM 1779 C CA . MET A 1 227 ? -6.385 -8.576 -30.600 1.00 73.50 227 MET A CA 1
ATOM 1780 C C . MET A 1 227 ? -7.045 -9.340 -31.759 1.00 73.50 227 MET A C 1
ATOM 1782 O O . MET A 1 227 ? -6.948 -8.936 -32.922 1.00 73.50 227 MET A O 1
ATOM 1786 N N . VAL A 1 228 ? -7.686 -10.470 -31.453 1.00 62.31 228 VAL A N 1
ATOM 1787 C CA . VAL A 1 228 ? -8.409 -11.298 -32.433 1.00 62.31 228 VAL A CA 1
ATOM 1788 C C . VAL A 1 228 ? -9.763 -10.649 -32.766 1.00 62.31 228 VAL A C 1
ATOM 1790 O O . VAL A 1 228 ? -10.480 -10.252 -31.850 1.00 62.31 228 VAL A O 1
ATOM 1793 N N . PRO A 1 229 ? -10.147 -10.506 -34.047 1.00 60.34 229 PRO A N 1
ATOM 1794 C CA . PRO A 1 229 ? -11.489 -10.051 -34.407 1.00 60.34 229 PRO A CA 1
ATOM 1795 C C . PRO A 1 229 ? -12.551 -11.136 -34.152 1.00 60.34 229 PRO A C 1
ATOM 1797 O O . PRO A 1 229 ? -12.390 -12.277 -34.569 1.00 60.34 229 PRO A O 1
ATOM 1800 N N . ASP A 1 230 ? -13.667 -10.761 -33.519 1.00 55.94 230 ASP A N 1
ATOM 1801 C CA . ASP A 1 230 ? -14.746 -11.662 -33.058 1.00 55.94 230 ASP A CA 1
ATOM 1802 C C . ASP A 1 230 ? -15.568 -12.394 -34.147 1.00 55.94 230 ASP A C 1
ATOM 1804 O O . ASP A 1 230 ? -16.603 -12.987 -33.843 1.00 55.94 230 ASP A O 1
ATOM 1808 N N . SER A 1 231 ? -15.188 -12.377 -35.424 1.00 53.16 231 SER A N 1
ATOM 1809 C CA . SER A 1 231 ? -16.046 -12.895 -36.502 1.00 53.16 231 SER A CA 1
ATOM 1810 C C . SER A 1 231 ? -15.360 -13.963 -37.348 1.00 53.16 231 SER A C 1
ATOM 1812 O O . SER A 1 231 ? -14.290 -13.733 -37.906 1.00 53.16 231 SER A O 1
ATOM 1814 N N . LYS A 1 232 ? -16.033 -15.121 -37.475 1.00 51.09 232 LYS A N 1
ATOM 1815 C CA . LYS A 1 232 ? -15.748 -16.174 -38.466 1.00 51.09 232 LYS A CA 1
ATOM 1816 C C . LYS A 1 232 ? -15.530 -15.558 -39.860 1.00 51.09 232 LYS A C 1
ATOM 1818 O O . LYS A 1 232 ? -16.180 -14.559 -40.171 1.00 51.09 232 LYS A O 1
ATOM 1823 N N . PRO A 1 233 ? -14.669 -16.152 -40.706 1.00 46.12 233 PRO A N 1
ATOM 1824 C CA . PRO A 1 233 ? -14.301 -15.560 -41.981 1.00 46.12 233 PRO A CA 1
ATOM 1825 C C . PRO A 1 233 ? -15.497 -15.652 -42.928 1.00 46.12 233 PRO A C 1
ATOM 1827 O O . PRO A 1 233 ? -15.820 -16.719 -43.446 1.00 46.12 233 PRO A O 1
ATOM 1830 N N . SER A 1 234 ? -16.185 -14.536 -43.138 1.00 45.94 234 SER A N 1
ATOM 1831 C CA . SER A 1 234 ? -17.133 -14.393 -44.235 1.00 45.94 234 SER A CA 1
ATOM 1832 C C . SER A 1 234 ? -16.920 -13.046 -44.912 1.00 45.94 234 SER A C 1
ATOM 1834 O O . SER A 1 234 ? -17.212 -12.008 -44.325 1.00 45.94 234 SER A O 1
ATOM 1836 N N . ILE A 1 235 ? -16.448 -13.144 -46.156 1.00 50.03 235 ILE A N 1
ATOM 1837 C CA . ILE A 1 235 ? -16.368 -12.141 -47.225 1.00 50.03 235 ILE A CA 1
ATOM 1838 C C . ILE A 1 235 ? -15.448 -10.938 -46.934 1.00 50.03 235 ILE A C 1
ATOM 1840 O O . ILE A 1 235 ? -15.695 -10.073 -46.096 1.00 50.03 235 ILE A O 1
ATOM 1844 N N . GLU A 1 236 ? -14.356 -10.948 -47.694 1.00 51.06 236 GLU A N 1
ATOM 1845 C CA . GLU A 1 236 ? -13.155 -10.118 -47.650 1.00 51.06 236 GLU A CA 1
ATOM 1846 C C . GLU A 1 236 ? -13.441 -8.646 -48.017 1.00 51.06 236 GLU A C 1
ATOM 1848 O O . GLU A 1 236 ? -14.319 -8.359 -48.830 1.00 51.06 236 GLU A O 1
ATOM 1853 N N . SER A 1 237 ? -12.674 -7.716 -47.425 1.00 50.47 237 SER A N 1
ATOM 1854 C CA . SER A 1 237 ? -12.640 -6.239 -47.585 1.00 50.47 237 SER A CA 1
ATOM 1855 C C . SER A 1 237 ? -13.366 -5.362 -46.545 1.00 50.47 237 SER A C 1
ATOM 1857 O O . SER A 1 237 ? -12.774 -4.394 -46.061 1.00 50.47 237 SER A O 1
ATOM 1859 N N . ALA A 1 238 ? -14.601 -5.663 -46.123 1.00 49.31 238 ALA A N 1
ATOM 1860 C CA . ALA A 1 238 ? -15.306 -4.816 -45.138 1.00 49.31 238 ALA A CA 1
ATOM 1861 C C . ALA A 1 238 ? -14.957 -5.166 -43.674 1.00 49.31 238 ALA A C 1
ATOM 1863 O O . ALA A 1 238 ? -14.908 -4.291 -42.804 1.00 49.31 238 ALA A O 1
ATOM 1864 N N . VAL A 1 239 ? -14.669 -6.443 -43.403 1.00 51.06 239 VAL A N 1
ATOM 1865 C CA . VAL A 1 239 ? -14.343 -6.966 -42.063 1.00 51.06 239 VAL A CA 1
ATOM 1866 C C . VAL A 1 239 ? -12.925 -6.569 -41.622 1.00 51.06 239 VAL A C 1
ATOM 1868 O O . VAL A 1 239 ? -12.700 -6.298 -40.439 1.00 51.06 239 VAL A O 1
ATOM 1871 N N . ASP A 1 240 ? -11.986 -6.431 -42.564 1.00 51.09 240 ASP A N 1
ATOM 1872 C CA . ASP A 1 240 ? -10.609 -5.986 -42.289 1.00 51.09 240 ASP A CA 1
ATOM 1873 C C . ASP A 1 240 ? -10.560 -4.528 -41.833 1.00 51.09 240 ASP A C 1
ATOM 1875 O O . ASP A 1 240 ? -9.857 -4.191 -40.879 1.00 51.09 240 ASP A O 1
ATOM 1879 N N . ASN A 1 241 ? -11.390 -3.672 -42.431 1.00 53.88 241 ASN A N 1
ATOM 1880 C CA . ASN A 1 241 ? -11.530 -2.285 -42.000 1.00 53.88 241 ASN A CA 1
ATOM 1881 C C . ASN A 1 241 ? -12.173 -2.196 -40.610 1.00 53.88 241 ASN A C 1
ATOM 1883 O O . ASN A 1 241 ? -11.680 -1.468 -39.751 1.00 53.88 241 ASN A O 1
ATOM 1887 N N . LEU A 1 242 ? -13.217 -2.984 -40.331 1.00 51.06 242 LEU A N 1
ATOM 1888 C CA . LEU A 1 242 ? -13.893 -2.971 -39.030 1.00 51.06 242 LEU A CA 1
ATOM 1889 C C . LEU A 1 242 ? -13.015 -3.530 -37.894 1.00 51.06 242 LEU A C 1
ATOM 1891 O O . LEU A 1 242 ? -13.007 -2.985 -36.787 1.00 51.06 242 LEU A O 1
ATOM 1895 N N . SER A 1 243 ? -12.257 -4.599 -38.154 1.00 55.69 243 SER A N 1
ATOM 1896 C CA . SER A 1 243 ? -11.307 -5.171 -37.190 1.00 55.69 243 SER A CA 1
ATOM 1897 C C . SER A 1 243 ? -10.135 -4.225 -36.921 1.00 55.69 243 SER A C 1
ATOM 1899 O O . SER A 1 243 ? -9.785 -3.999 -35.760 1.00 55.69 243 SER A O 1
ATOM 1901 N N . SER A 1 244 ? -9.607 -3.581 -37.964 1.00 59.91 244 SER A N 1
ATOM 1902 C CA . SER A 1 244 ? -8.576 -2.545 -37.854 1.00 59.91 244 SER A CA 1
ATOM 1903 C C . SER A 1 244 ? -9.083 -1.314 -37.100 1.00 59.91 244 SER A C 1
ATOM 1905 O O . SER A 1 244 ? -8.369 -0.772 -36.260 1.00 59.91 244 SER A O 1
ATOM 1907 N N . MET A 1 245 ? -10.345 -0.916 -37.296 1.00 62.53 245 MET A N 1
ATOM 1908 C CA . MET A 1 245 ? -10.982 0.176 -36.547 1.00 62.53 245 MET A CA 1
ATOM 1909 C C . MET A 1 245 ? -11.162 -0.151 -35.059 1.00 62.53 245 MET A C 1
ATOM 1911 O O . MET A 1 245 ? -10.949 0.722 -34.218 1.00 62.53 245 MET A O 1
ATOM 1915 N N . LYS A 1 246 ? -11.511 -1.398 -34.704 1.00 65.88 246 LYS A N 1
ATOM 1916 C CA . LYS A 1 246 ? -11.576 -1.836 -33.297 1.00 65.88 246 LYS A CA 1
ATOM 1917 C C . LYS A 1 246 ? -10.194 -1.811 -32.641 1.00 65.88 246 LYS A C 1
ATOM 1919 O O . LYS A 1 246 ? -10.065 -1.270 -31.549 1.00 65.88 246 LYS A O 1
ATOM 1924 N N . LYS A 1 247 ? -9.155 -2.317 -33.314 1.00 74.62 247 LYS A N 1
ATOM 1925 C CA . LYS A 1 247 ? -7.764 -2.251 -32.822 1.00 74.62 247 LYS A CA 1
ATOM 1926 C C . LYS A 1 247 ? -7.304 -0.808 -32.633 1.00 74.62 247 LYS A C 1
ATOM 1928 O O . LYS A 1 247 ? -6.803 -0.453 -31.569 1.00 74.62 247 LYS A O 1
ATOM 1933 N N . LYS A 1 248 ? -7.563 0.038 -33.634 1.00 74.56 248 LYS A N 1
ATOM 1934 C CA . LYS A 1 248 ? -7.234 1.467 -33.614 1.00 74.56 248 LYS A CA 1
ATOM 1935 C C . LYS A 1 248 ? -7.945 2.219 -32.488 1.00 74.56 248 LYS A C 1
ATOM 1937 O O . LYS A 1 248 ? -7.354 3.131 -31.930 1.00 74.56 248 LYS A O 1
ATOM 1942 N N . ARG A 1 249 ? -9.165 1.824 -32.103 1.00 75.75 249 ARG A N 1
ATOM 1943 C CA . ARG A 1 249 ? -9.873 2.411 -30.949 1.00 75.75 249 ARG A CA 1
ATOM 1944 C C . ARG A 1 249 ? -9.150 2.177 -29.621 1.00 75.75 249 ARG A C 1
ATOM 1946 O O . ARG A 1 249 ? -9.233 3.033 -28.752 1.00 75.75 249 ARG A O 1
ATOM 1953 N N . HIS A 1 250 ? -8.504 1.031 -29.435 1.00 75.44 250 HIS A N 1
ATOM 1954 C CA . HIS A 1 250 ? -7.769 0.759 -28.199 1.00 75.44 250 HIS A CA 1
ATOM 1955 C C . HIS A 1 250 ? -6.375 1.378 -28.264 1.00 75.44 250 HIS A C 1
ATOM 1957 O O . HIS A 1 250 ? -6.065 2.264 -27.481 1.00 75.44 250 HIS A O 1
ATOM 1963 N N . ILE A 1 251 ? -5.595 1.005 -29.280 1.00 82.50 251 ILE A N 1
ATOM 1964 C CA . ILE A 1 251 ? -4.192 1.415 -29.411 1.00 82.50 251 ILE A CA 1
ATOM 1965 C C . ILE A 1 251 ? -4.070 2.924 -29.662 1.00 82.50 251 ILE A C 1
ATOM 1967 O O . ILE A 1 251 ? -3.223 3.579 -29.077 1.00 82.50 251 ILE A O 1
ATOM 1971 N N . GLY A 1 252 ? -4.923 3.513 -30.505 1.00 78.06 252 GLY A N 1
ATOM 1972 C CA . GLY A 1 252 ? -4.848 4.939 -30.855 1.00 78.06 252 GLY A CA 1
ATOM 1973 C C . GLY A 1 252 ? -5.278 5.903 -29.743 1.00 78.06 252 GLY A C 1
ATOM 1974 O O . GLY A 1 252 ? -5.197 7.115 -29.943 1.00 78.06 252 GLY A O 1
ATOM 1975 N N . ASN A 1 253 ? -5.755 5.372 -28.612 1.00 82.75 253 ASN A N 1
ATOM 1976 C CA . ASN A 1 253 ? -6.091 6.135 -27.410 1.00 82.75 253 ASN A CA 1
ATOM 1977 C C . ASN A 1 253 ? -5.040 5.998 -26.297 1.00 82.75 253 ASN A C 1
ATOM 1979 O O . ASN A 1 253 ? -5.198 6.612 -25.245 1.00 82.75 253 ASN A O 1
ATOM 1983 N N . ASP A 1 254 ? -3.987 5.208 -26.512 1.00 86.31 254 ASP A N 1
ATOM 1984 C CA . ASP A 1 254 ? -2.876 5.108 -25.570 1.00 86.31 254 ASP A CA 1
ATOM 1985 C C . ASP A 1 254 ? -1.893 6.268 -25.777 1.00 86.31 254 ASP A C 1
ATOM 1987 O O . ASP A 1 254 ? -1.660 6.679 -26.911 1.00 86.31 254 ASP A O 1
ATOM 1991 N N . PHE A 1 255 ? -1.284 6.760 -24.690 1.00 88.56 255 PHE A N 1
ATOM 1992 C CA . PHE A 1 255 ? -0.277 7.830 -24.750 1.00 88.56 255 PHE A CA 1
ATOM 1993 C C . PHE A 1 255 ? 1.076 7.379 -25.319 1.00 88.56 255 PHE A C 1
ATOM 1995 O O . PHE A 1 255 ? 1.824 8.159 -25.912 1.00 88.56 255 PHE A O 1
ATOM 2002 N N . VAL A 1 256 ? 1.417 6.112 -25.065 1.00 91.19 256 VAL A N 1
ATOM 2003 C CA . VAL A 1 256 ? 2.745 5.543 -25.303 1.00 91.19 256 VAL A CA 1
ATOM 2004 C C . VAL A 1 256 ? 2.620 4.281 -26.142 1.00 91.19 256 VAL A C 1
ATOM 2006 O O . VAL A 1 256 ? 1.932 3.337 -25.750 1.00 91.19 256 VAL A O 1
ATOM 2009 N N . HIS A 1 257 ? 3.359 4.220 -27.247 1.00 92.06 257 HIS A N 1
ATOM 2010 C CA . HIS A 1 257 ? 3.385 3.069 -28.148 1.00 92.06 257 HIS A CA 1
ATOM 2011 C C . HIS A 1 257 ? 4.757 2.413 -28.166 1.00 92.06 257 HIS A C 1
ATOM 2013 O O . HIS A 1 257 ? 5.774 3.072 -28.377 1.00 92.06 257 HIS A O 1
ATOM 2019 N N . VAL A 1 258 ? 4.784 1.091 -28.008 1.00 93.44 258 VAL A N 1
ATOM 2020 C CA . VAL A 1 258 ? 5.988 0.287 -28.241 1.00 93.44 258 VAL A CA 1
ATOM 2021 C C . VAL A 1 258 ? 5.895 -0.320 -29.633 1.00 93.44 258 VAL A C 1
ATOM 2023 O O . VAL A 1 258 ? 4.968 -1.077 -29.922 1.00 93.44 258 VAL A O 1
ATOM 2026 N N . VAL A 1 259 ? 6.851 0.015 -30.494 1.00 93.06 259 VAL A N 1
ATOM 2027 C CA . VAL A 1 259 ? 6.907 -0.454 -31.880 1.00 93.06 259 VAL A CA 1
ATOM 2028 C C . VAL A 1 259 ? 8.075 -1.411 -32.016 1.00 93.06 259 VAL A C 1
ATOM 2030 O O . VAL A 1 259 ? 9.225 -1.017 -31.858 1.00 93.06 259 VAL A O 1
ATOM 2033 N N . PHE A 1 260 ? 7.789 -2.670 -32.322 1.00 93.25 260 PHE A N 1
ATOM 2034 C CA . PHE A 1 260 ? 8.822 -3.636 -32.673 1.00 93.25 260 PHE A CA 1
ATOM 2035 C C . PHE A 1 260 ? 8.984 -3.652 -34.193 1.00 93.25 260 PHE A C 1
ATOM 2037 O O . PHE A 1 260 ? 8.020 -3.952 -34.899 1.00 93.25 260 PHE A O 1
ATOM 2044 N N . LYS A 1 261 ? 10.173 -3.300 -34.690 1.00 91.00 261 LYS A N 1
ATOM 2045 C CA . LYS A 1 261 ? 10.491 -3.312 -36.123 1.00 91.00 261 LYS A CA 1
ATOM 2046 C C . LYS A 1 261 ? 11.631 -4.282 -36.405 1.00 91.00 261 LYS A C 1
ATOM 2048 O O . LYS A 1 261 ? 12.632 -4.278 -35.701 1.00 91.00 261 LYS A O 1
ATOM 2053 N N . GLU A 1 262 ? 11.491 -5.081 -37.454 1.00 90.06 262 GLU A N 1
ATOM 2054 C CA . GLU A 1 262 ? 12.540 -6.002 -37.920 1.00 90.06 262 GLU A CA 1
ATOM 2055 C C . GLU A 1 262 ? 13.314 -5.439 -39.123 1.00 90.06 262 GLU A C 1
ATOM 2057 O O . GLU A 1 262 ? 14.347 -5.977 -39.505 1.00 90.06 262 GLU A O 1
ATOM 2062 N N . CYS A 1 263 ? 12.834 -4.339 -39.711 1.00 88.62 263 CYS A N 1
ATOM 2063 C CA . CYS A 1 263 ? 13.454 -3.674 -40.851 1.00 88.62 263 CYS A CA 1
ATOM 2064 C C . CYS A 1 263 ? 14.394 -2.529 -40.434 1.00 88.62 263 CYS A C 1
ATOM 2066 O O . CYS A 1 263 ? 14.257 -1.936 -39.359 1.00 88.62 263 CYS A O 1
ATOM 2068 N N . ASP A 1 264 ? 15.327 -2.198 -41.331 1.00 85.12 264 ASP A N 1
ATOM 2069 C CA . ASP A 1 264 ? 16.272 -1.083 -41.173 1.00 85.12 264 ASP A CA 1
ATOM 2070 C C . ASP A 1 264 ? 15.689 0.285 -41.550 1.00 85.12 264 ASP A C 1
ATOM 2072 O O . ASP A 1 264 ? 16.288 1.312 -41.237 1.00 85.12 264 ASP A O 1
ATOM 2076 N N . GLU A 1 265 ? 14.519 0.314 -42.187 1.00 87.62 265 GLU A N 1
ATOM 2077 C CA . GLU A 1 265 ? 13.838 1.555 -42.551 1.00 87.62 265 GLU A CA 1
ATOM 2078 C C . GLU A 1 265 ? 13.415 2.343 -41.303 1.00 87.62 265 GLU A C 1
ATOM 2080 O O . GLU A 1 265 ? 13.088 1.781 -40.246 1.00 87.62 265 GLU A O 1
ATOM 2085 N N . ASP A 1 266 ? 13.448 3.671 -41.405 1.00 85.75 266 ASP A N 1
ATOM 2086 C CA . ASP A 1 266 ? 12.990 4.538 -40.326 1.00 85.75 266 ASP A CA 1
ATOM 2087 C C . ASP A 1 266 ? 11.473 4.401 -40.146 1.00 85.75 266 ASP A C 1
ATOM 2089 O O . ASP A 1 266 ? 10.711 4.266 -41.103 1.00 85.75 266 ASP A O 1
ATOM 2093 N N . TYR A 1 267 ? 11.032 4.401 -38.888 1.00 86.44 267 TYR A N 1
ATOM 2094 C CA . TYR A 1 267 ? 9.618 4.264 -38.565 1.00 86.44 267 TYR A CA 1
ATOM 2095 C C . TYR A 1 267 ? 8.916 5.613 -38.741 1.00 86.44 267 TYR A C 1
ATOM 2097 O O . TYR A 1 267 ? 9.260 6.586 -38.069 1.00 86.44 267 TYR A O 1
ATOM 2105 N N . ASP A 1 268 ? 7.909 5.664 -39.613 1.00 86.12 268 ASP A N 1
ATOM 2106 C CA . ASP A 1 268 ? 7.080 6.856 -39.766 1.00 86.12 268 ASP A CA 1
ATOM 2107 C C . ASP A 1 268 ? 6.128 7.006 -38.570 1.00 86.12 268 ASP A C 1
ATOM 2109 O O . ASP A 1 268 ? 5.222 6.194 -38.352 1.00 86.12 268 ASP A O 1
ATOM 2113 N N . LEU A 1 269 ? 6.301 8.090 -37.813 1.00 82.81 269 LEU A N 1
ATOM 2114 C CA . LEU A 1 269 ? 5.464 8.433 -36.663 1.00 82.81 269 LEU A CA 1
ATOM 2115 C C . LEU A 1 269 ? 3.994 8.671 -37.046 1.00 82.81 269 LEU A C 1
ATOM 2117 O O . LEU A 1 269 ? 3.120 8.537 -36.192 1.00 82.81 269 LEU A O 1
ATOM 2121 N N . GLN A 1 270 ? 3.696 8.969 -38.315 1.00 81.69 270 GLN A N 1
ATOM 2122 C CA . GLN A 1 270 ? 2.323 9.158 -38.800 1.00 81.69 270 GLN A CA 1
ATOM 2123 C C . GLN A 1 270 ? 1.580 7.841 -39.072 1.00 81.69 270 GLN A C 1
ATOM 2125 O O . GLN A 1 270 ? 0.361 7.858 -39.271 1.00 81.69 270 GLN A O 1
ATOM 2130 N N . THR A 1 271 ? 2.276 6.696 -39.028 1.00 78.50 271 THR A N 1
ATOM 2131 C CA . THR A 1 271 ? 1.700 5.361 -39.282 1.00 78.50 271 THR A CA 1
ATOM 2132 C C . THR A 1 271 ? 0.512 5.069 -38.364 1.00 78.50 271 THR A C 1
ATOM 2134 O O . THR A 1 271 ? -0.532 4.575 -38.798 1.00 78.50 271 THR A O 1
ATOM 2137 N N . LEU A 1 272 ? 0.643 5.412 -37.081 1.00 72.25 272 LEU A N 1
ATOM 2138 C CA . LEU A 1 272 ? -0.466 5.402 -36.139 1.00 72.25 272 LEU A CA 1
ATOM 2139 C C . LEU A 1 272 ? -1.007 6.828 -36.064 1.00 72.25 272 LEU A C 1
ATOM 2141 O O . LEU A 1 272 ? -0.357 7.724 -35.542 1.00 72.25 272 LEU A O 1
ATOM 2145 N N . SER A 1 273 ? -2.214 7.040 -36.582 1.00 65.56 273 SER A N 1
ATOM 2146 C CA . SER A 1 273 ? -2.939 8.304 -36.427 1.00 65.56 273 SER A CA 1
ATOM 2147 C C . SER A 1 273 ? -3.892 8.211 -35.237 1.00 65.56 273 SER A C 1
ATOM 2149 O O . SER A 1 273 ? -4.827 7.407 -35.245 1.00 65.56 273 SER A O 1
ATOM 2151 N N . GLY A 1 274 ? -3.654 9.029 -34.217 1.00 68.38 274 GLY A N 1
ATOM 2152 C CA . GLY A 1 274 ? -4.412 9.075 -32.968 1.00 68.38 274 GLY A CA 1
ATOM 2153 C C . GLY A 1 274 ? -4.200 10.417 -32.269 1.00 68.38 274 GLY A C 1
ATOM 2154 O O . GLY A 1 274 ? -3.187 11.077 -32.489 1.00 68.38 274 GLY A O 1
ATOM 2155 N N . GLN A 1 275 ? -5.172 10.849 -31.462 1.00 67.81 275 GLN A N 1
ATOM 2156 C CA . GLN A 1 275 ? -5.074 12.120 -30.726 1.00 67.81 275 GLN A CA 1
ATOM 2157 C C . GLN A 1 275 ? -4.040 12.066 -29.590 1.00 67.81 275 GLN A C 1
ATOM 2159 O O . GLN A 1 275 ? -3.549 13.111 -29.170 1.00 67.81 275 GLN A O 1
ATOM 2164 N N . PHE A 1 276 ? -3.694 10.859 -29.138 1.00 72.12 276 PHE A N 1
ATOM 2165 C CA . PHE A 1 276 ? -2.898 10.611 -27.939 1.00 72.12 276 PHE A CA 1
ATOM 2166 C C . PHE A 1 276 ? -1.522 9.993 -28.238 1.00 72.12 276 PHE A C 1
ATOM 2168 O O . PHE A 1 276 ? -0.855 9.521 -27.339 1.00 72.12 276 PHE A O 1
ATOM 2175 N N . ASN A 1 277 ? -1.040 10.028 -29.482 1.00 79.44 277 ASN A N 1
ATOM 2176 C CA . ASN A 1 277 ? 0.249 9.430 -29.862 1.00 79.44 277 ASN A CA 1
ATOM 2177 C C . ASN A 1 277 ? 1.430 10.336 -29.479 1.00 79.44 277 ASN A C 1
ATOM 2179 O O . ASN A 1 277 ? 2.013 11.028 -30.315 1.00 79.44 277 ASN A O 1
ATOM 2183 N N . ASP A 1 278 ? 1.736 10.387 -28.189 1.00 88.94 278 ASP A N 1
ATOM 2184 C CA . ASP A 1 278 ? 2.660 11.358 -27.614 1.00 88.94 278 ASP A CA 1
ATOM 2185 C C . ASP A 1 278 ? 4.098 10.833 -27.503 1.00 88.94 278 ASP A C 1
ATOM 2187 O O . ASP A 1 278 ? 5.052 11.610 -27.618 1.00 88.94 278 ASP A O 1
ATOM 2191 N N . VAL A 1 279 ? 4.268 9.521 -27.301 1.00 92.56 279 VAL A N 1
ATOM 2192 C CA . VAL A 1 279 ? 5.580 8.870 -27.182 1.00 92.56 279 VAL A CA 1
ATOM 2193 C C . VAL A 1 279 ? 5.620 7.558 -27.961 1.00 92.56 279 VAL A C 1
ATOM 2195 O O . VAL A 1 279 ? 4.771 6.691 -27.776 1.00 92.56 279 VAL A O 1
ATOM 2198 N N . HIS A 1 280 ? 6.670 7.365 -28.763 1.00 93.75 280 HIS A N 1
ATOM 2199 C CA . HIS A 1 280 ? 6.947 6.109 -29.464 1.00 93.75 280 HIS A CA 1
ATOM 2200 C C . HIS A 1 280 ? 8.302 5.548 -29.039 1.00 93.75 280 HIS A C 1
ATOM 2202 O O . HIS A 1 280 ? 9.325 6.218 -29.164 1.00 93.75 280 HIS A O 1
ATOM 2208 N N . ILE A 1 281 ? 8.314 4.302 -28.571 1.00 94.62 281 ILE A N 1
ATOM 2209 C CA . ILE A 1 281 ? 9.524 3.548 -28.237 1.00 94.62 281 ILE A CA 1
ATOM 2210 C C . ILE A 1 281 ? 9.699 2.477 -29.309 1.00 94.62 281 ILE A C 1
ATOM 2212 O O . ILE A 1 281 ? 9.029 1.443 -29.290 1.00 94.62 281 ILE A O 1
ATOM 2216 N N . VAL A 1 282 ? 10.583 2.741 -30.265 1.00 95.25 282 VAL A N 1
ATOM 2217 C CA . VAL A 1 282 ? 10.907 1.831 -31.364 1.00 95.25 282 VAL A CA 1
ATOM 2218 C C . VAL A 1 282 ? 12.021 0.893 -30.915 1.00 95.25 282 VAL A C 1
ATOM 2220 O O . VAL A 1 282 ? 13.047 1.339 -30.408 1.00 95.25 282 VAL A O 1
ATOM 2223 N N . ILE A 1 283 ? 11.825 -0.407 -31.098 1.00 95.69 283 ILE A N 1
ATOM 2224 C CA . ILE A 1 283 ? 12.772 -1.462 -30.745 1.00 95.69 283 ILE A CA 1
ATOM 2225 C C . ILE A 1 283 ? 13.095 -2.235 -32.015 1.00 95.69 283 ILE A C 1
ATOM 2227 O O . ILE A 1 283 ? 12.193 -2.747 -32.677 1.00 95.69 283 ILE A O 1
ATOM 2231 N N . GLN A 1 284 ? 14.381 -2.333 -32.327 1.00 95.19 284 GLN A N 1
ATOM 2232 C CA . GLN A 1 284 ? 14.893 -3.082 -33.464 1.00 95.19 284 GLN A CA 1
ATOM 2233 C C . GLN A 1 284 ? 15.943 -4.093 -32.979 1.00 95.19 284 GLN A C 1
ATOM 2235 O O . GLN A 1 284 ? 16.922 -3.679 -32.349 1.00 95.19 284 GLN A O 1
ATOM 2240 N N . PRO A 1 285 ? 15.784 -5.402 -33.241 1.00 94.38 285 PRO A N 1
ATOM 2241 C CA . PRO A 1 285 ? 16.835 -6.372 -32.964 1.00 94.38 285 PRO A CA 1
ATOM 2242 C C . PRO A 1 285 ? 18.026 -6.122 -33.898 1.00 94.38 285 PRO A C 1
ATOM 2244 O O . PRO A 1 285 ? 17.848 -5.958 -35.103 1.00 94.38 285 PRO A O 1
ATOM 2247 N N . LEU A 1 286 ? 19.241 -6.077 -33.347 1.00 91.12 286 LEU A N 1
ATOM 2248 C CA . LEU A 1 286 ? 20.477 -6.024 -34.142 1.00 91.12 286 LEU A CA 1
ATOM 2249 C C . LEU A 1 286 ? 21.102 -7.415 -34.266 1.00 91.12 286 LEU A C 1
ATOM 2251 O O . LEU A 1 286 ? 21.587 -7.795 -35.327 1.00 91.12 286 LEU A O 1
ATOM 2255 N N . ASN A 1 287 ? 21.100 -8.159 -33.162 1.00 90.06 287 ASN A N 1
ATOM 2256 C CA . ASN A 1 287 ? 21.563 -9.538 -33.046 1.00 90.06 287 ASN A CA 1
ATOM 2257 C C . ASN A 1 287 ? 20.872 -10.202 -31.834 1.00 90.06 287 ASN A C 1
ATOM 2259 O O . ASN A 1 287 ? 20.059 -9.570 -31.157 1.00 90.06 287 ASN A O 1
ATOM 2263 N N . ASP A 1 288 ? 21.215 -11.454 -31.523 1.00 87.00 288 ASP A N 1
ATOM 2264 C CA . ASP A 1 288 ? 20.620 -12.210 -30.404 1.00 87.00 288 ASP A CA 1
ATOM 2265 C C . ASP A 1 288 ? 20.864 -11.579 -29.018 1.00 87.00 288 ASP A C 1
ATOM 2267 O O . ASP A 1 288 ? 20.212 -11.934 -28.032 1.00 87.00 288 ASP A O 1
ATOM 2271 N N . HIS A 1 289 ? 21.812 -10.648 -28.914 1.00 89.12 289 HIS A N 1
ATOM 2272 C CA . HIS A 1 289 ? 22.272 -10.079 -27.653 1.00 89.12 289 HIS A CA 1
ATOM 2273 C C . HIS A 1 289 ? 21.998 -8.584 -27.504 1.00 89.12 289 HIS A C 1
ATOM 2275 O O . HIS A 1 289 ? 22.044 -8.095 -26.375 1.00 89.12 289 HIS A O 1
ATOM 2281 N N . GLU A 1 290 ? 21.684 -7.868 -28.580 1.00 93.44 290 GLU A N 1
ATOM 2282 C CA . GLU A 1 290 ? 21.621 -6.409 -28.615 1.00 93.44 290 GLU A CA 1
ATOM 2283 C C . GLU A 1 290 ? 20.429 -5.906 -29.430 1.00 93.44 290 GLU A C 1
ATOM 2285 O O . GLU A 1 290 ? 20.126 -6.377 -30.529 1.00 93.44 290 GLU A O 1
ATOM 2290 N N . TYR A 1 291 ? 19.785 -4.876 -28.890 1.00 94.81 291 TYR A N 1
ATOM 2291 C CA . TYR A 1 291 ? 18.644 -4.198 -29.483 1.00 94.81 291 TYR A CA 1
ATOM 2292 C C . TYR A 1 291 ? 18.955 -2.713 -29.614 1.00 94.81 291 TYR A C 1
ATOM 2294 O O . TYR A 1 291 ? 19.469 -2.088 -28.685 1.00 94.81 291 TYR A O 1
ATOM 2302 N N . ARG A 1 292 ? 18.604 -2.125 -30.754 1.00 94.94 292 ARG A N 1
ATOM 2303 C CA . ARG A 1 292 ? 18.567 -0.677 -30.933 1.00 94.94 292 ARG A CA 1
ATOM 2304 C C . ARG A 1 292 ? 17.216 -0.164 -30.456 1.00 94.94 292 ARG A C 1
ATOM 2306 O O . ARG A 1 292 ? 16.178 -0.648 -30.901 1.00 94.94 292 ARG A O 1
ATOM 2313 N N . THR A 1 293 ? 17.233 0.827 -29.579 1.00 95.25 293 THR A N 1
ATOM 2314 C CA . THR A 1 293 ? 16.034 1.525 -29.115 1.00 95.25 293 THR A CA 1
ATOM 2315 C C . THR A 1 293 ? 16.045 2.960 -29.602 1.00 95.25 293 THR A C 1
ATOM 2317 O O . THR A 1 293 ? 17.080 3.621 -29.513 1.00 95.25 293 THR A O 1
ATOM 2320 N N . GLU A 1 294 ? 14.905 3.455 -30.068 1.00 94.81 294 GLU A N 1
ATOM 2321 C CA . GLU A 1 294 ? 14.717 4.852 -30.446 1.00 94.81 294 GLU A CA 1
ATOM 2322 C C . GLU A 1 294 ? 13.455 5.415 -29.790 1.00 94.81 294 GLU A C 1
ATOM 2324 O O . GLU A 1 294 ? 12.369 4.864 -29.954 1.00 94.81 294 GLU A O 1
ATOM 2329 N N 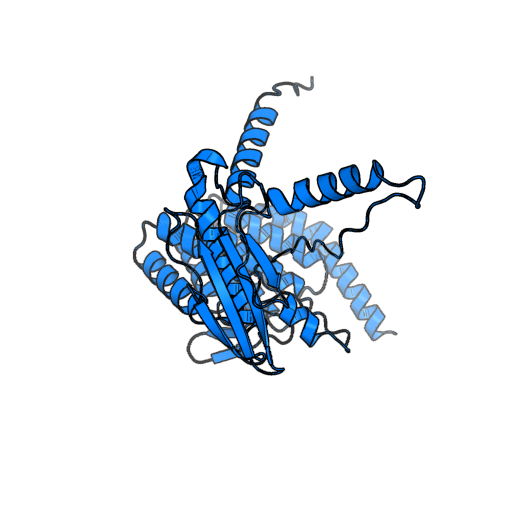. VAL A 1 295 ? 13.603 6.479 -28.999 1.00 94.31 295 VAL A N 1
ATOM 2330 C CA . VAL A 1 295 ? 12.497 7.109 -28.267 1.00 94.31 295 VAL A CA 1
ATOM 2331 C C . VAL A 1 295 ? 12.154 8.442 -28.916 1.00 94.31 295 VAL A C 1
ATOM 2333 O O . VAL A 1 295 ? 12.924 9.401 -28.829 1.00 94.31 295 VAL A O 1
ATOM 2336 N N . HIS A 1 296 ? 10.976 8.509 -29.528 1.00 93.12 296 HIS A N 1
ATOM 2337 C CA . HIS A 1 296 ? 10.407 9.738 -30.068 1.00 93.12 296 HIS A CA 1
ATOM 2338 C C . HIS A 1 296 ? 9.389 10.304 -29.089 1.00 93.12 296 HIS A C 1
ATOM 2340 O O . HIS A 1 296 ? 8.530 9.583 -28.583 1.00 93.12 296 HIS A O 1
ATOM 2346 N N . VAL A 1 297 ? 9.492 11.604 -28.831 1.00 92.00 297 VAL A N 1
ATOM 2347 C CA . VAL A 1 297 ? 8.689 12.307 -27.831 1.00 92.00 297 VAL A CA 1
ATOM 2348 C C . VAL A 1 297 ? 8.108 13.558 -28.462 1.00 92.00 297 VAL A C 1
ATOM 2350 O O . VAL A 1 297 ? 8.822 14.320 -29.119 1.00 92.00 297 VAL A O 1
ATOM 2353 N N . LYS A 1 298 ? 6.813 13.786 -28.258 1.00 90.06 298 LYS A N 1
ATOM 2354 C CA . LYS A 1 298 ? 6.147 15.020 -28.666 1.00 90.06 298 LYS A CA 1
ATOM 2355 C C . LYS A 1 298 ? 6.719 16.223 -27.918 1.00 90.06 298 LYS A C 1
ATOM 2357 O O . LYS A 1 298 ? 7.022 16.165 -26.727 1.00 90.06 298 LYS A O 1
ATOM 2362 N N . ALA A 1 299 ? 6.845 17.340 -28.627 1.00 87.69 299 ALA A N 1
ATOM 2363 C CA . ALA A 1 299 ? 7.373 18.572 -28.056 1.00 87.69 299 ALA A CA 1
ATOM 2364 C C . ALA A 1 299 ? 6.536 19.043 -26.851 1.00 87.69 299 ALA A C 1
ATOM 2366 O O . ALA A 1 299 ? 5.309 19.092 -26.922 1.00 87.69 299 ALA A O 1
ATOM 2367 N N . GLY A 1 300 ? 7.217 19.417 -25.764 1.00 84.25 300 GLY A N 1
ATOM 2368 C CA . GLY A 1 300 ? 6.601 19.925 -24.533 1.00 84.25 300 GLY A CA 1
ATOM 2369 C C . GLY A 1 300 ? 6.459 18.898 -23.406 1.00 84.25 300 GLY A C 1
ATOM 2370 O O . GLY A 1 300 ? 6.239 19.296 -22.265 1.00 84.25 300 GLY A O 1
ATOM 2371 N N . ILE A 1 301 ? 6.645 17.605 -23.683 1.00 84.62 301 ILE A N 1
ATOM 2372 C CA . ILE A 1 301 ? 6.644 16.567 -22.645 1.00 84.62 301 ILE A CA 1
ATOM 2373 C C . ILE A 1 301 ? 7.976 16.619 -21.878 1.00 84.62 301 ILE A C 1
ATOM 2375 O O . ILE A 1 301 ? 9.037 16.693 -22.509 1.00 84.62 301 ILE A O 1
ATOM 2379 N N . PRO A 1 302 ? 7.957 16.596 -20.531 1.00 77.75 302 PRO A N 1
ATOM 2380 C CA . PRO A 1 302 ? 9.177 16.619 -19.733 1.00 77.75 302 PRO A CA 1
ATOM 2381 C C . PRO A 1 302 ? 10.032 15.364 -19.975 1.00 77.75 302 PRO A C 1
ATOM 2383 O O . PRO A 1 302 ? 9.500 14.315 -20.337 1.00 77.75 302 PRO A O 1
ATOM 2386 N N . PRO A 1 303 ? 11.355 15.436 -19.756 1.00 77.69 303 PRO A N 1
ATOM 2387 C CA . PRO A 1 303 ? 12.232 14.283 -19.925 1.00 77.69 303 PRO A CA 1
ATOM 2388 C C . PRO A 1 303 ? 11.840 13.136 -18.981 1.00 77.69 303 PRO A C 1
ATOM 2390 O O . PRO A 1 303 ? 11.502 13.359 -17.817 1.00 77.69 303 PRO A O 1
ATOM 2393 N N . PHE A 1 304 ? 11.921 11.900 -19.477 1.00 83.44 304 PHE A N 1
ATOM 2394 C CA . PHE A 1 304 ? 11.551 10.688 -18.747 1.00 83.44 304 PHE A CA 1
ATOM 2395 C C . PHE A 1 304 ? 12.446 9.499 -19.120 1.00 83.44 304 PHE A C 1
ATOM 2397 O O . PHE A 1 304 ? 13.216 9.547 -20.075 1.00 83.44 304 PHE A O 1
ATOM 2404 N N . GLY A 1 305 ? 12.267 8.400 -18.384 1.00 69.88 305 GLY A N 1
ATOM 2405 C CA . GLY A 1 305 ? 12.832 7.091 -18.710 1.00 69.88 305 GLY A CA 1
ATOM 2406 C C . GLY A 1 305 ? 14.288 6.882 -18.274 1.00 69.88 305 GLY A C 1
ATOM 2407 O O . GLY A 1 305 ? 14.971 7.817 -17.861 1.00 69.88 305 GLY A O 1
ATOM 2408 N N . PRO A 1 306 ? 14.765 5.626 -18.337 1.00 77.62 306 PRO A N 1
ATOM 2409 C CA . PRO A 1 306 ? 16.170 5.315 -18.582 1.00 77.62 306 PRO A CA 1
ATOM 2410 C C . PRO A 1 306 ? 16.535 5.341 -20.080 1.00 77.62 306 PRO A C 1
ATOM 2412 O O . PRO A 1 306 ? 17.705 5.557 -20.393 1.00 77.62 306 PRO A O 1
ATOM 2415 N N . LEU A 1 307 ? 15.571 5.117 -20.994 1.00 81.44 307 LEU A N 1
ATOM 2416 C CA . LEU A 1 307 ? 15.793 5.180 -22.445 1.00 81.44 307 LEU A CA 1
ATOM 2417 C C . LEU A 1 307 ? 15.445 6.559 -23.014 1.00 81.44 307 LEU A C 1
ATOM 2419 O O . LEU A 1 307 ? 14.420 7.135 -22.652 1.00 81.44 307 LEU A O 1
ATOM 2423 N N . TYR A 1 308 ? 16.271 7.057 -23.932 1.00 86.94 308 TYR A N 1
ATOM 2424 C CA . TYR A 1 308 ? 16.098 8.347 -24.605 1.00 86.94 308 TYR A CA 1
ATOM 2425 C C . TYR A 1 308 ? 16.854 8.378 -25.938 1.00 86.94 308 TYR A C 1
ATOM 2427 O O . TYR A 1 308 ? 17.915 7.768 -26.071 1.00 86.94 308 TYR A O 1
ATOM 2435 N N . GLY A 1 309 ? 16.344 9.132 -26.917 1.00 88.50 309 GLY A N 1
ATOM 2436 C CA . GLY A 1 309 ? 16.985 9.245 -28.231 1.00 88.50 309 GLY A CA 1
ATOM 2437 C C . GLY A 1 309 ? 17.244 7.870 -28.852 1.00 88.50 309 GLY A C 1
ATOM 2438 O O . GLY A 1 309 ? 16.412 6.979 -28.708 1.00 88.50 309 GLY A O 1
ATOM 2439 N N . ARG A 1 310 ? 18.398 7.688 -29.508 1.00 93.31 310 ARG A N 1
ATOM 2440 C CA . ARG A 1 310 ? 18.828 6.406 -30.091 1.00 93.31 310 ARG A CA 1
ATOM 2441 C C . ARG A 1 310 ? 19.919 5.758 -29.231 1.00 93.31 310 ARG A C 1
ATOM 2443 O O . ARG A 1 310 ? 20.967 6.360 -29.008 1.00 93.31 310 ARG A O 1
ATOM 2450 N N . GLN A 1 311 ? 19.691 4.528 -28.774 1.00 92.19 311 GLN A N 1
ATOM 2451 C CA . GLN A 1 311 ? 20.586 3.779 -27.881 1.00 92.19 311 GLN A CA 1
ATOM 2452 C C . GLN A 1 311 ? 20.696 2.306 -28.297 1.00 92.19 311 GLN A C 1
ATOM 2454 O O . GLN A 1 311 ? 19.834 1.787 -29.004 1.00 92.19 311 GLN A O 1
ATOM 2459 N N . ILE A 1 312 ? 21.761 1.630 -27.855 1.00 93.50 312 ILE A N 1
ATOM 2460 C CA . ILE A 1 312 ? 21.928 0.174 -27.974 1.00 93.50 312 ILE A CA 1
ATOM 2461 C C . ILE A 1 312 ? 21.851 -0.423 -26.572 1.00 93.50 312 ILE A C 1
ATOM 2463 O O . ILE A 1 312 ? 22.495 0.067 -25.644 1.00 93.50 312 ILE A O 1
ATOM 2467 N N . VAL A 1 313 ? 21.041 -1.464 -26.417 1.00 88.25 313 VAL A N 1
ATOM 2468 C CA . VAL A 1 313 ? 20.684 -2.056 -25.129 1.00 88.25 313 VAL A CA 1
ATOM 2469 C C . VAL A 1 313 ? 20.823 -3.572 -25.212 1.00 88.25 313 VAL A C 1
ATOM 2471 O O . VAL A 1 313 ? 20.405 -4.192 -26.187 1.00 88.25 313 VAL A O 1
ATOM 2474 N N . SER A 1 314 ? 21.386 -4.182 -24.169 1.00 88.75 314 SER A N 1
ATOM 2475 C CA . SER A 1 314 ? 21.529 -5.637 -24.094 1.00 88.75 314 SER A CA 1
ATOM 2476 C C . SER A 1 314 ? 20.180 -6.345 -23.912 1.00 88.75 314 SER A C 1
ATOM 2478 O O . SER A 1 314 ? 19.302 -5.884 -23.176 1.00 88.75 314 SER A O 1
ATOM 2480 N N . SER A 1 315 ? 20.053 -7.517 -24.534 1.00 87.75 315 SER A N 1
ATOM 2481 C CA . SER A 1 315 ? 18.937 -8.464 -24.417 1.00 87.75 315 SER A CA 1
ATOM 2482 C C . SER A 1 315 ? 18.576 -8.812 -22.968 1.00 87.75 315 SER A C 1
ATOM 2484 O O . SER A 1 315 ? 17.407 -9.054 -22.669 1.00 87.75 315 SER A O 1
ATOM 2486 N N . SER A 1 316 ? 19.545 -8.787 -22.046 1.00 80.12 316 SER A N 1
ATOM 2487 C CA . SER A 1 316 ? 19.315 -9.109 -20.634 1.00 80.12 316 SER A CA 1
ATOM 2488 C C . SER A 1 316 ? 18.505 -8.043 -19.893 1.00 80.12 316 SER A C 1
ATOM 2490 O O . SER A 1 316 ? 17.798 -8.373 -18.943 1.00 80.12 316 SER A O 1
ATOM 2492 N N . ILE A 1 317 ? 18.568 -6.781 -20.331 1.00 77.88 317 ILE A N 1
ATOM 2493 C CA . ILE A 1 317 ? 17.960 -5.638 -19.629 1.00 77.88 317 ILE A CA 1
ATOM 2494 C C . ILE A 1 317 ? 16.866 -4.933 -20.438 1.00 77.88 317 ILE A C 1
ATOM 2496 O O . ILE A 1 317 ? 16.059 -4.212 -19.852 1.00 77.88 317 ILE A O 1
ATOM 2500 N N . ILE A 1 318 ? 16.789 -5.159 -21.757 1.00 86.69 318 ILE A N 1
ATOM 2501 C CA . ILE A 1 318 ? 15.868 -4.455 -22.668 1.00 86.69 318 ILE A CA 1
ATOM 2502 C C . ILE A 1 318 ? 14.410 -4.516 -22.206 1.00 86.69 318 ILE A C 1
ATOM 2504 O O . ILE A 1 318 ? 13.698 -3.516 -22.223 1.00 86.69 318 ILE A O 1
ATOM 2508 N N . SER A 1 319 ? 13.954 -5.681 -21.741 1.00 81.50 319 SER A N 1
ATOM 2509 C CA . SER A 1 319 ? 12.554 -5.842 -21.344 1.00 81.50 319 SER A CA 1
ATOM 2510 C C . SER A 1 319 ? 12.200 -4.994 -20.118 1.00 81.50 319 SER A C 1
ATOM 2512 O O . SER A 1 319 ? 11.083 -4.491 -20.009 1.00 81.50 319 SER A O 1
ATOM 2514 N N . GLU A 1 320 ? 13.142 -4.826 -19.189 1.00 74.44 320 GLU A N 1
ATOM 2515 C CA . GLU A 1 320 ? 12.954 -4.037 -17.975 1.00 74.44 320 GLU A CA 1
ATOM 2516 C C . GLU A 1 320 ? 13.057 -2.541 -18.270 1.00 74.44 320 GLU A C 1
ATOM 2518 O O . GLU A 1 320 ? 12.177 -1.779 -17.866 1.00 74.44 320 GLU A O 1
ATOM 2523 N N . THR A 1 321 ? 14.062 -2.126 -19.045 1.00 75.62 321 THR A N 1
ATOM 2524 C CA . THR A 1 321 ? 14.263 -0.718 -19.414 1.00 75.62 321 THR A CA 1
ATOM 2525 C C . THR A 1 321 ? 13.131 -0.180 -20.282 1.00 75.62 321 THR A C 1
ATOM 2527 O O . THR A 1 321 ? 12.711 0.961 -20.081 1.00 75.62 321 THR A O 1
ATOM 2530 N N . VAL A 1 322 ? 12.574 -0.990 -21.188 1.00 86.00 322 VAL A N 1
ATOM 2531 C CA . VAL A 1 322 ? 11.398 -0.615 -21.988 1.00 86.00 322 VAL A CA 1
ATOM 2532 C C . VAL A 1 322 ? 10.174 -0.440 -21.097 1.00 86.00 322 VAL A C 1
ATOM 2534 O O . VAL A 1 322 ? 9.535 0.605 -21.174 1.00 86.00 322 VAL A O 1
ATOM 2537 N N . ARG A 1 323 ? 9.862 -1.398 -20.210 1.00 81.56 323 ARG A N 1
ATOM 2538 C CA . ARG A 1 323 ? 8.706 -1.287 -19.297 1.00 81.56 323 ARG A CA 1
ATOM 2539 C C . ARG A 1 323 ? 8.808 -0.063 -18.386 1.00 81.56 323 ARG A C 1
ATOM 2541 O O . ARG A 1 323 ? 7.825 0.656 -18.227 1.00 81.56 323 ARG A O 1
ATOM 2548 N N . LEU A 1 324 ? 9.992 0.197 -17.832 1.00 73.81 324 LEU A N 1
ATOM 2549 C CA . LEU A 1 324 ? 10.224 1.351 -16.965 1.00 73.81 324 LEU A CA 1
ATOM 2550 C C . LEU A 1 324 ? 10.122 2.676 -17.736 1.00 73.81 324 LEU A C 1
ATOM 2552 O O . LEU A 1 324 ? 9.523 3.631 -17.247 1.00 73.81 324 LEU A O 1
ATOM 2556 N N . THR A 1 325 ? 10.651 2.726 -18.963 1.00 80.75 325 THR A N 1
ATOM 2557 C CA . THR A 1 325 ? 10.481 3.887 -19.851 1.00 80.75 325 THR A CA 1
ATOM 2558 C C . THR A 1 325 ? 9.009 4.101 -20.198 1.00 80.75 325 THR A C 1
ATOM 2560 O O . THR A 1 325 ? 8.548 5.231 -20.100 1.00 80.75 325 THR A O 1
ATOM 2563 N N . CYS A 1 326 ? 8.251 3.045 -20.520 1.00 86.19 326 CYS A N 1
ATOM 2564 C CA . CYS A 1 326 ? 6.813 3.139 -20.804 1.00 86.19 326 CYS A CA 1
ATOM 2565 C C . CYS A 1 326 ? 6.040 3.731 -19.624 1.00 86.19 326 CYS A C 1
ATOM 2567 O O . CYS A 1 326 ? 5.204 4.611 -19.809 1.00 86.19 326 CYS A O 1
ATOM 2569 N N . LEU A 1 327 ? 6.339 3.267 -18.409 1.00 78.62 327 LEU A N 1
ATOM 2570 C CA . LEU A 1 327 ? 5.696 3.755 -17.197 1.00 78.62 327 LEU A CA 1
ATOM 2571 C C . LEU A 1 327 ? 5.962 5.251 -16.976 1.00 78.62 327 LEU A C 1
ATOM 2573 O O . LEU A 1 327 ? 5.025 6.028 -16.784 1.00 78.62 327 LEU A O 1
ATOM 2577 N N . ASN A 1 328 ? 7.233 5.653 -17.040 1.00 78.94 328 ASN A N 1
ATOM 2578 C CA . ASN A 1 328 ? 7.631 7.046 -16.845 1.00 78.94 328 ASN A CA 1
ATOM 2579 C C . ASN A 1 328 ? 7.081 7.954 -17.955 1.00 78.94 328 ASN A C 1
ATOM 2581 O O . ASN A 1 328 ? 6.634 9.063 -17.672 1.00 78.94 328 ASN A O 1
ATOM 2585 N N . ALA A 1 329 ? 7.068 7.471 -19.200 1.00 84.50 329 ALA A N 1
ATOM 2586 C CA . ALA A 1 329 ? 6.490 8.166 -20.343 1.00 84.50 329 ALA A CA 1
ATOM 2587 C C . ALA A 1 329 ? 4.985 8.386 -20.164 1.00 84.50 329 ALA A C 1
ATOM 2589 O O . ALA A 1 329 ? 4.503 9.500 -20.345 1.00 84.50 329 ALA A O 1
ATOM 2590 N N . ASN A 1 330 ? 4.244 7.353 -19.753 1.00 84.81 330 ASN A N 1
ATOM 2591 C CA . ASN A 1 330 ? 2.804 7.454 -19.537 1.00 84.81 330 ASN A CA 1
ATOM 2592 C C . ASN A 1 330 ? 2.478 8.477 -18.440 1.00 84.81 330 ASN A C 1
ATOM 2594 O O . ASN A 1 330 ? 1.577 9.293 -18.612 1.00 84.81 330 ASN A O 1
ATOM 2598 N N . LEU A 1 331 ? 3.243 8.481 -17.344 1.00 78.19 331 LEU A N 1
ATOM 2599 C CA . LEU A 1 331 ? 3.099 9.486 -16.291 1.00 78.19 331 LEU A CA 1
ATOM 2600 C C . LEU A 1 331 ? 3.388 10.903 -16.812 1.00 78.19 331 LEU A C 1
ATOM 2602 O O . LEU A 1 331 ? 2.617 11.822 -16.548 1.00 78.19 331 LEU A O 1
ATOM 2606 N N . ALA A 1 332 ? 4.462 11.080 -17.586 1.00 78.94 332 ALA A N 1
ATOM 2607 C CA . ALA A 1 332 ? 4.811 12.367 -18.182 1.00 78.94 332 ALA A CA 1
ATOM 2608 C C . ALA A 1 332 ? 3.722 12.883 -19.141 1.00 78.94 332 ALA A C 1
ATOM 2610 O O . ALA A 1 332 ? 3.386 14.065 -19.103 1.00 78.94 332 ALA A O 1
ATOM 2611 N N . CYS A 1 333 ? 3.127 12.001 -19.951 1.00 84.19 333 CYS A N 1
ATOM 2612 C CA . CYS A 1 333 ? 2.025 12.347 -20.853 1.00 84.19 333 CYS A CA 1
ATOM 2613 C C . CYS A 1 333 ? 0.756 12.731 -20.083 1.00 84.19 333 CYS A C 1
ATOM 2615 O O . CYS A 1 333 ? 0.086 13.696 -20.437 1.00 84.19 333 CYS A O 1
ATOM 2617 N N . GLN A 1 334 ? 0.442 12.019 -18.999 1.00 76.94 334 GLN A N 1
ATOM 2618 C CA . GLN A 1 334 ? -0.711 12.331 -18.151 1.00 76.94 334 GLN A CA 1
ATOM 2619 C C . GLN A 1 334 ? -0.593 13.708 -17.485 1.00 76.94 334 GLN A C 1
ATOM 2621 O O . GLN A 1 334 ? -1.569 14.453 -17.457 1.00 76.94 334 GLN A O 1
ATOM 2626 N N . VAL A 1 335 ? 0.601 14.069 -17.003 1.00 73.56 335 VAL A N 1
ATOM 2627 C CA . VAL A 1 335 ? 0.883 15.418 -16.481 1.00 73.56 335 VAL A CA 1
ATOM 2628 C C . VAL A 1 335 ? 0.780 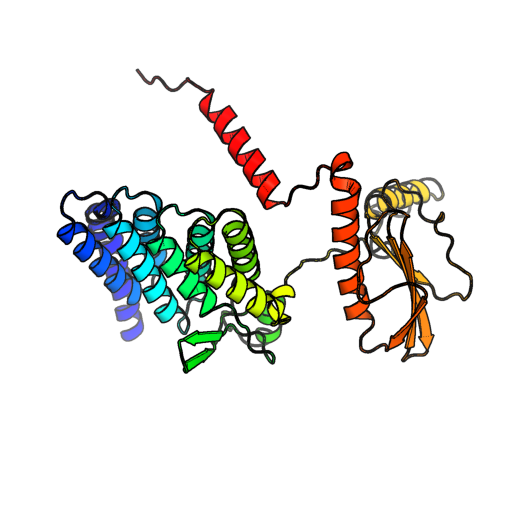16.463 -17.592 1.00 73.56 335 VAL A C 1
ATOM 2630 O O . VAL A 1 335 ? 0.188 17.518 -17.395 1.00 73.56 335 VAL A O 1
ATOM 2633 N N . PHE A 1 336 ? 1.313 16.166 -18.779 1.00 81.25 336 PHE A N 1
ATOM 2634 C CA . PHE A 1 336 ? 1.252 17.071 -19.927 1.00 81.25 336 PHE A CA 1
ATOM 2635 C C . PHE A 1 336 ? -0.190 17.361 -20.382 1.00 81.25 336 PHE A C 1
ATOM 2637 O O . PHE A 1 336 ? -0.509 18.490 -20.742 1.00 81.25 336 PHE A O 1
ATOM 2644 N N . HIS A 1 337 ? -1.082 16.369 -20.313 1.00 76.50 337 HIS A N 1
ATOM 2645 C CA . HIS A 1 337 ? -2.498 16.497 -20.682 1.00 76.50 337 HIS A CA 1
ATOM 2646 C C . HIS A 1 337 ? -3.432 16.794 -19.504 1.00 76.50 337 HIS A C 1
ATOM 2648 O O . HIS A 1 337 ? -4.641 16.579 -19.615 1.00 76.50 337 HIS A O 1
ATOM 2654 N N . GLN A 1 338 ? -2.910 17.293 -18.381 1.00 68.81 338 GLN A N 1
ATOM 2655 C CA . GLN A 1 338 ? -3.687 17.517 -17.158 1.00 68.81 338 GLN A CA 1
ATOM 2656 C C . GLN A 1 338 ? -4.954 18.363 -17.393 1.00 68.81 338 GLN A C 1
ATOM 2658 O O . GLN A 1 338 ? -6.010 18.012 -16.865 1.00 68.81 338 GLN A O 1
ATOM 2663 N N . ASP A 1 339 ? -4.880 19.390 -18.247 1.00 58.78 339 ASP A N 1
ATOM 2664 C CA . ASP A 1 339 ? -6.005 20.282 -18.578 1.00 58.78 339 ASP A CA 1
ATOM 2665 C C . ASP A 1 339 ? -7.022 19.673 -19.564 1.00 58.78 339 ASP A C 1
ATOM 2667 O O . ASP A 1 339 ? -8.186 20.071 -19.590 1.00 58.78 339 ASP A O 1
ATOM 2671 N N . LEU A 1 340 ? -6.594 18.709 -20.386 1.00 60.56 340 LEU A N 1
ATOM 2672 C CA . LEU A 1 340 ? -7.390 18.098 -21.461 1.00 60.56 340 LEU A CA 1
ATOM 2673 C C . LEU A 1 340 ? -8.092 16.814 -21.012 1.00 60.56 340 LEU A C 1
ATOM 2675 O O . LEU A 1 340 ? -9.234 16.559 -21.390 1.00 60.56 340 LEU A O 1
ATOM 2679 N N . VAL A 1 341 ? -7.398 15.998 -20.221 1.00 56.31 341 VAL A N 1
ATOM 2680 C CA . VAL A 1 341 ? -7.855 14.670 -19.786 1.00 56.31 341 VAL A CA 1
ATOM 2681 C C . VAL A 1 341 ? -8.361 14.709 -18.341 1.00 56.31 341 VAL A C 1
ATOM 2683 O O . VAL A 1 341 ? -9.030 13.777 -17.903 1.00 56.31 341 VAL A O 1
ATOM 2686 N N . GLY A 1 342 ? -8.102 15.800 -17.608 1.00 51.91 342 GLY A N 1
ATOM 2687 C CA . GLY A 1 342 ? -8.445 15.907 -16.195 1.00 51.91 342 GLY A CA 1
ATOM 2688 C C . GLY A 1 342 ? -7.665 14.869 -15.401 1.00 51.91 342 GLY A C 1
ATOM 2689 O O . GLY A 1 342 ? -8.250 13.940 -14.848 1.00 51.91 342 GLY A O 1
ATOM 2690 N N .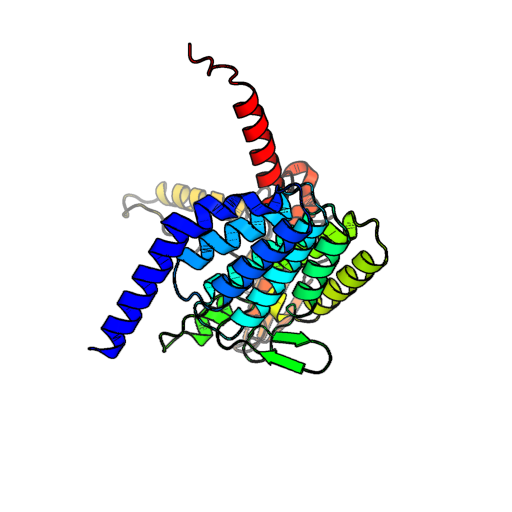 PHE A 1 343 ? -6.332 14.977 -15.396 1.00 48.72 343 PHE A N 1
ATOM 2691 C CA . PHE A 1 343 ? -5.514 14.038 -14.635 1.00 48.72 343 PHE A CA 1
ATOM 2692 C C . PHE A 1 343 ? -5.825 14.175 -13.144 1.00 48.72 343 PHE A C 1
ATOM 2694 O O . PHE A 1 343 ? -5.468 15.156 -12.495 1.00 48.72 343 PHE A O 1
ATOM 2701 N N . ALA A 1 344 ? -6.489 13.158 -12.616 1.00 53.09 344 ALA A N 1
ATOM 2702 C CA . ALA A 1 344 ? -6.690 12.938 -11.203 1.00 53.09 344 ALA A CA 1
ATOM 2703 C C . ALA A 1 344 ? -6.390 11.464 -10.947 1.00 53.09 344 ALA A C 1
ATOM 2705 O O . ALA A 1 344 ? -6.864 10.573 -11.658 1.00 53.09 344 ALA A O 1
ATOM 2706 N N . LEU A 1 345 ? -5.554 11.196 -9.946 1.00 55.12 345 LEU A N 1
ATOM 2707 C CA . LEU A 1 345 ? -5.244 9.827 -9.545 1.00 55.12 345 LEU A CA 1
ATOM 2708 C C . LEU A 1 345 ? -6.558 9.079 -9.277 1.00 55.12 345 LEU A C 1
ATOM 2710 O O . LEU A 1 345 ? -7.504 9.664 -8.752 1.00 55.12 345 LEU A O 1
ATOM 2714 N N . ASN A 1 346 ? -6.614 7.774 -9.558 1.00 56.25 346 ASN A N 1
ATOM 2715 C CA . ASN A 1 346 ? -7.824 6.965 -9.334 1.00 56.25 346 ASN A CA 1
ATOM 2716 C C . ASN A 1 346 ? -8.430 7.165 -7.931 1.00 56.25 346 ASN A C 1
ATOM 2718 O O . ASN A 1 346 ? -9.643 7.100 -7.758 1.00 56.25 346 ASN A O 1
ATOM 2722 N N . CYS A 1 347 ? -7.596 7.419 -6.918 1.00 47.97 347 CYS A N 1
ATOM 2723 C CA . CYS A 1 347 ? -8.034 7.733 -5.561 1.00 47.97 347 CYS A CA 1
ATOM 2724 C C . CYS A 1 347 ? -8.694 9.114 -5.422 1.00 47.97 347 CYS A C 1
ATOM 2726 O O . CYS A 1 347 ? -9.650 9.247 -4.665 1.00 47.97 347 CYS A O 1
ATOM 2728 N N . GLU A 1 348 ? -8.215 10.121 -6.147 1.00 54.53 348 GLU A N 1
ATOM 2729 C CA . GLU A 1 348 ? -8.772 11.471 -6.147 1.00 54.53 348 GLU A CA 1
ATOM 2730 C C . GLU A 1 348 ? -10.116 11.514 -6.885 1.00 54.53 348 GLU A C 1
ATOM 2732 O O . GLU A 1 348 ? -11.090 12.034 -6.340 1.00 54.53 348 GLU A O 1
ATOM 2737 N N . GLU A 1 349 ? -10.220 10.876 -8.057 1.00 58.78 349 GLU A N 1
ATOM 2738 C CA . GLU A 1 349 ? -11.510 10.722 -8.748 1.00 58.78 349 GLU A CA 1
ATOM 2739 C C . GLU A 1 349 ? -12.500 9.910 -7.919 1.00 58.78 349 GLU A C 1
ATOM 2741 O O . GLU A 1 349 ? -13.657 10.299 -7.758 1.00 58.78 349 GLU A O 1
ATOM 2746 N N . ARG A 1 350 ? -12.046 8.823 -7.287 1.00 57.72 350 ARG A N 1
ATOM 2747 C CA . ARG A 1 350 ? -12.892 8.049 -6.374 1.00 57.72 350 ARG A CA 1
ATOM 2748 C C . ARG A 1 350 ? -13.355 8.889 -5.183 1.00 57.72 350 ARG A C 1
ATOM 2750 O O . ARG A 1 350 ? -14.512 8.782 -4.790 1.00 57.72 350 ARG A O 1
ATOM 2757 N N . LEU A 1 351 ? -12.504 9.752 -4.628 1.00 58.69 351 LEU A N 1
ATOM 2758 C CA . LEU A 1 351 ? -12.884 10.668 -3.551 1.00 58.69 351 LEU A CA 1
ATOM 2759 C C . LEU A 1 351 ? -13.910 11.709 -4.026 1.00 58.69 351 LEU A C 1
ATOM 2761 O O . LEU A 1 351 ? -14.871 11.977 -3.303 1.00 58.69 351 LEU A O 1
ATOM 2765 N N . LYS A 1 352 ? -13.753 12.269 -5.233 1.00 69.44 352 LYS A N 1
ATOM 2766 C CA . LYS A 1 352 ? -14.747 13.172 -5.843 1.00 69.44 352 LYS A CA 1
ATOM 2767 C C . LYS A 1 352 ? -16.085 12.462 -6.047 1.00 69.44 352 LYS A C 1
ATOM 2769 O O . LYS A 1 352 ? -17.115 13.002 -5.648 1.00 69.44 352 LYS A O 1
ATOM 2774 N N . GLN A 1 353 ? -16.075 11.238 -6.574 1.00 74.19 353 GLN A N 1
ATOM 2775 C CA . GLN A 1 353 ? -17.276 10.417 -6.752 1.00 74.19 353 GLN A CA 1
ATOM 2776 C C . GLN A 1 353 ? -17.960 10.099 -5.418 1.00 74.19 353 GLN A C 1
ATOM 2778 O O . GLN A 1 353 ? -19.176 10.225 -5.317 1.00 74.19 353 GLN A O 1
ATOM 2783 N N . ILE A 1 354 ? -17.198 9.748 -4.376 1.00 74.75 354 ILE A N 1
ATOM 2784 C CA . ILE A 1 354 ? -17.734 9.501 -3.027 1.00 74.75 354 ILE A CA 1
ATOM 2785 C C . ILE A 1 354 ? -18.365 10.772 -2.452 1.00 74.75 354 ILE A C 1
ATOM 2787 O O . ILE A 1 354 ? -19.474 10.715 -1.927 1.00 74.75 354 ILE A O 1
ATOM 2791 N N . LYS A 1 355 ? -17.710 11.931 -2.588 1.00 72.00 355 LYS A N 1
ATOM 2792 C CA . LYS A 1 355 ? -18.265 13.222 -2.147 1.00 72.00 355 LYS A CA 1
ATOM 2793 C C . LYS A 1 355 ? -19.551 13.572 -2.902 1.00 72.00 355 LYS A C 1
ATOM 2795 O O . LYS A 1 355 ? -20.524 13.989 -2.281 1.00 72.00 355 LYS A O 1
ATOM 2800 N N . GLN A 1 356 ? -19.586 13.358 -4.218 1.00 78.81 356 GLN A N 1
ATOM 2801 C CA . GLN A 1 356 ? -20.784 13.568 -5.038 1.00 78.81 356 GLN A CA 1
ATOM 2802 C C . GLN A 1 356 ? -21.919 12.597 -4.687 1.00 78.81 356 GLN A C 1
ATOM 2804 O O . GLN A 1 356 ? -23.075 13.008 -4.654 1.00 78.81 356 GLN A O 1
ATOM 2809 N N . LEU A 1 357 ? -21.610 11.330 -4.401 1.00 76.12 357 LEU A N 1
ATOM 2810 C CA . LEU A 1 357 ? -22.583 10.353 -3.904 1.00 76.12 357 LEU A CA 1
ATOM 2811 C C . LEU A 1 357 ? -23.133 10.766 -2.539 1.00 76.12 357 LEU A C 1
ATOM 2813 O O . LEU A 1 357 ? -24.344 10.741 -2.354 1.00 76.12 357 LEU A O 1
ATOM 2817 N N . GLY A 1 358 ? -22.270 11.211 -1.623 1.00 71.19 358 GLY A N 1
ATOM 2818 C CA . GLY A 1 358 ? -22.680 11.745 -0.324 1.00 71.19 358 GLY A CA 1
ATOM 2819 C C . GLY A 1 358 ? -23.631 12.934 -0.459 1.00 71.19 358 GLY A C 1
ATOM 2820 O O . GLY A 1 358 ? -24.656 12.971 0.208 1.00 71.19 358 GLY A O 1
ATOM 2821 N N . LEU A 1 359 ? -23.353 13.856 -1.386 1.00 75.62 359 LEU A N 1
ATOM 2822 C CA . LEU A 1 359 ? -24.235 14.987 -1.694 1.00 75.62 359 LEU A CA 1
ATOM 2823 C C . LEU A 1 359 ? -25.580 14.547 -2.292 1.00 75.62 359 LEU A C 1
ATOM 2825 O O . LEU A 1 359 ? -26.615 15.051 -1.874 1.00 75.62 359 LEU A O 1
ATOM 2829 N N . ARG A 1 360 ? -25.587 13.592 -3.232 1.00 72.31 360 ARG A N 1
ATOM 2830 C CA . ARG A 1 360 ? -26.826 13.069 -3.847 1.00 72.31 360 ARG A CA 1
ATOM 2831 C C . ARG A 1 360 ? -27.705 12.303 -2.859 1.00 72.31 360 ARG A C 1
ATOM 2833 O O . ARG A 1 360 ? -28.925 12.375 -2.952 1.00 72.31 360 ARG A O 1
ATOM 2840 N N . LEU A 1 361 ? -27.093 11.569 -1.934 1.00 66.38 361 LEU A N 1
ATOM 2841 C CA . LEU A 1 361 ? -27.802 10.795 -0.911 1.00 66.38 361 LEU A CA 1
ATOM 2842 C C . LEU A 1 361 ? -28.247 11.666 0.273 1.00 66.38 361 LEU A C 1
ATOM 2844 O O . LEU A 1 361 ? -29.234 11.341 0.923 1.00 66.38 361 LEU A O 1
ATOM 2848 N N . ALA A 1 362 ? -27.568 12.788 0.525 1.00 61.25 362 ALA A N 1
ATOM 2849 C CA . ALA A 1 362 ? -27.981 13.773 1.523 1.00 61.25 362 ALA A CA 1
ATOM 2850 C C . ALA A 1 362 ? -29.200 14.608 1.084 1.00 61.25 362 ALA A C 1
ATOM 2852 O O . ALA A 1 362 ? -29.855 15.204 1.930 1.00 61.25 362 ALA A O 1
ATOM 2853 N N . THR A 1 363 ? -29.516 14.661 -0.217 1.00 54.91 363 THR A N 1
ATOM 2854 C CA . THR A 1 363 ? -30.673 15.411 -0.743 1.00 54.91 363 THR A CA 1
ATOM 2855 C C . THR A 1 363 ? -31.989 14.628 -0.772 1.00 54.91 363 THR A C 1
ATOM 2857 O O . THR A 1 363 ? -33.022 15.206 -1.096 1.00 54.91 363 THR A O 1
ATOM 2860 N N . THR A 1 364 ? -31.993 13.334 -0.438 1.00 50.44 364 THR A N 1
ATOM 2861 C CA . THR A 1 364 ? -33.232 12.554 -0.268 1.00 50.44 364 THR A CA 1
ATOM 2862 C C . THR A 1 364 ? -33.744 12.673 1.163 1.00 50.44 364 THR A C 1
ATOM 2864 O O . THR A 1 364 ? -33.514 11.806 2.002 1.00 50.44 364 THR A O 1
ATOM 2867 N N . ASP A 1 365 ? -34.457 13.766 1.417 1.00 55.03 365 ASP A N 1
ATOM 2868 C CA . ASP A 1 365 ? -35.170 14.073 2.660 1.00 55.03 365 ASP A CA 1
ATOM 2869 C C . ASP A 1 365 ? -36.520 13.315 2.738 1.00 55.03 365 ASP A C 1
ATOM 2871 O O . ASP A 1 365 ? -37.573 13.892 2.994 1.00 55.03 365 ASP A O 1
ATOM 2875 N N . GLU A 1 366 ? -36.522 12.004 2.462 1.00 49.69 366 GLU A N 1
ATOM 2876 C CA . GLU A 1 366 ? -37.750 11.188 2.399 1.00 49.69 366 GLU A CA 1
ATOM 2877 C C . GLU A 1 366 ? -37.674 9.904 3.227 1.00 49.69 366 GLU A C 1
ATOM 2879 O O . GLU A 1 366 ? -37.984 8.829 2.738 1.00 49.69 366 GLU A O 1
ATOM 2884 N N . TRP A 1 367 ? -37.306 9.987 4.505 1.00 46.59 367 TRP A N 1
ATOM 2885 C CA . TRP A 1 367 ? -37.690 8.948 5.474 1.00 46.59 367 TRP A CA 1
ATOM 2886 C C . TRP A 1 367 ? -38.216 9.599 6.760 1.00 46.59 367 TRP A C 1
ATOM 2888 O O . TRP A 1 367 ? -37.668 9.423 7.845 1.00 46.59 367 TRP A O 1
ATOM 2898 N N . LYS A 1 368 ? -39.313 10.361 6.638 1.00 42.03 368 LYS A N 1
ATOM 2899 C CA . LYS A 1 368 ? -40.279 10.473 7.739 1.00 42.03 368 LYS A CA 1
ATOM 2900 C C . LYS A 1 368 ? -41.093 9.185 7.738 1.00 42.03 368 LYS A C 1
ATOM 2902 O O . LYS A 1 368 ? -41.934 8.995 6.866 1.00 42.03 368 LYS A O 1
ATOM 2907 N N . ILE A 1 369 ? -40.790 8.293 8.671 1.00 40.47 369 ILE A N 1
ATOM 2908 C CA . ILE A 1 369 ? -41.710 7.222 9.040 1.00 40.47 369 ILE A CA 1
ATOM 2909 C C . ILE A 1 369 ? -42.548 7.768 10.195 1.00 40.47 369 ILE A C 1
ATOM 2911 O O . ILE A 1 369 ? -41.999 8.084 11.253 1.00 40.47 369 ILE A O 1
ATOM 2915 N N . ASP A 1 370 ? -43.838 7.938 9.904 1.00 41.94 370 ASP A N 1
ATOM 2916 C CA . ASP A 1 370 ? -44.933 8.092 10.867 1.00 41.94 370 ASP A CA 1
ATOM 2917 C C . ASP A 1 370 ? -45.078 6.858 11.774 1.00 41.94 370 ASP A C 1
ATOM 2919 O O . ASP A 1 370 ? -44.838 5.724 11.286 1.00 41.94 370 ASP A O 1
#

Sequence (370 aa):
MLRVNLWTSRNVCEDRVIEEVVIPTLGRVYEDPDAEIRRRALSFIIEVARQLESVKFDSLLDILASAMTLSSNEDAQLVAASGIVSLFSSAFDHLPPARAVRMYDLLATTVETHRNRDVRHTALSCLLNVCEARATDWKLQWKEQQQTRTSRFLYVSRRAARINTAGVQVTASCVPVARALRALLTLVSAEPDAELFCMAVKGIKTMLENRAILEDVDIMFHVATMMVPDSKPSIESAVDNLSSMKKKRHIGNDFVHVVFKECDEDYDLQTLSGQFNDVHIVIQPLNDHEYRTEVHVKAGIPPFGPLYGRQIVSSSIISETVRLTCLNANLACQVFHQDLVGFALNCEERLKQIKQLGLRLATTDEWKID

Radius of gyration: 26.56 Å; chains: 1; bounding box: 67×58×81 Å